Protein 2IYV (pdb70)

Solvent-accessible surface area: 10065 Å² total; per-residue (Å²): 64,9,81,0,0,0,1,0,2,50,23,1,14,33,83,48,4,0,126,104,0,6,153,58,60,68,45,42,71,54,42,0,51,79,13,0,72,135,193,44,74,79,47,38,71,82,0,66,89,105,56,28,88,148,52,4,22,125,10,1,40,74,17,0,103,50,5,8,75,117,32,87,2,0,0,3,2,6,27,9,0,1,44,10,95,18,0,71,67,18,3,83,87,35,44,1,0,11,0,36,7,45,27,79,33,0,12,150,79,45,73,23,78,70,123,88,107,126,170,109,18,72,12,69,31,67,133,11,163,53,49,52,71,134,31,15,72,35,4,138,190,21,23,93,20,112,1,65,3,52,231,86,99,51,17,23,1,10,152,33,0,52,66,134,27,141,124,114,57,146,53,108,67,35,74,152,127,157,179

Secondary structure (DSSP, 8-state):
--SEEEE-STTSSHHHHHHHHHHHHT--EEEHHHHHHHHHSS-HHHHHHHH-HHHHHHHHHHHHHHHHHH--SEEE--TTGGGSHHHHHHHTTS-EEEEE--HHHHHHHTT-----SSTTS--HHHHHHHHHHHHHHHHHHH-SEEEE-SSS-HHHHHHHHHTTS----TTHHHHHH--

GO terms:
  GO:0000287 magnesium ion binding (F, IDA)
  GO:0005524 ATP binding (F, IDA)
  GO:0004765 shikimate kinase activity (F, IDA)
  GO:0019632 shikimate metabolic process (P, IDA)
  GO:0004765 shikimate kinase activity (F, EXP)
  GO:0005829 cytosol (C, TAS)

B-factor: mean 17.42, std 9.31, range [5.92, 63.45]

Foldseek 3Di:
DELEEEAEAALLQLPPLQVVLCVVVVFDEEELQVVLCVVPVDHLVRCCVPVNPVVSLVSSLVSLLCCLPPGHYYYYYDHCNLVDPSSLVSLPPPAYEYRDEDLQSSQVSVPHKDDDPDPPDDIPSVVSVVSCVVRVVSSVVSHPHYDYPHPDDSVRRSVVVCVVSDDDDPCVVVVVVDD

Radius of gyration: 18.09 Å; Cα contacts (8 Å, |Δi|>4): 269; chains: 1; bounding box: 40×30×64 Å

CATH classification: 3.40.50.300

Sequence (179 aa):
APKAVLVGLPGSGKSTIGRRLAKALGVGLLDTDVAIEQRTGRSIADIFATDGEQEFRRIEEDVVRAALADHDGVLSLGGGAVTSPGVRAALAGHTVVYLEISAAEGVRRTGGNTVRPLLAGPDRAEKYRALMAKRAPLYRRVATMRVDTNRRNPGAVVRHILSRLQVPSPSEAATLEHH

Structure (mmCIF, N/CA/C/O backbone):
data_2IYV
#
_entry.id   2IYV
#
_cell.length_a   38.618
_cell.length_b   44.193
_cell.length_c   51.289
_cell.angle_alpha   90.00
_cell.angle_beta   109.13
_cell.angle_gamma   90.00
#
_symmetry.space_group_name_H-M   'P 1 21 1'
#
loop_
_entity.id
_entity.type
_entity.pdbx_description
1 polymer 'SHIKIMATE KINASE'
2 non-polymer "ADENOSINE-5'-DIPHOSPHATE"
3 non-polymer 'CHLORIDE ION'
4 water water
#
loop_
_atom_site.group_PDB
_atom_site.id
_atom_site.type_symbol
_atom_site.label_atom_id
_atom_site.label_alt_id
_atom_site.label_comp_id
_atom_site.label_asym_id
_atom_site.label_entity_id
_atom_site.label_seq_id
_atom_site.pdbx_PDB_ins_code
_atom_site.Cartn_x
_atom_site.Cartn_y
_atom_site.Cartn_z
_atom_site.occupancy
_atom_site.B_iso_or_equiv
_atom_site.auth_seq_id
_atom_site.auth_comp_id
_atom_site.auth_asym_id
_atom_site.auth_atom_id
_atom_site.pdbx_PDB_model_num
ATOM 1 N N . ALA A 1 2 ? 11.824 20.338 2.697 1.00 21.28 2 ALA A N 1
ATOM 2 C CA . ALA A 1 2 ? 12.814 21.072 1.861 1.00 15.09 2 ALA A CA 1
ATOM 3 C C . ALA A 1 2 ? 14.223 20.720 2.311 1.00 12.20 2 ALA A C 1
ATOM 4 O O . ALA A 1 2 ? 14.433 20.394 3.478 1.00 15.67 2 ALA A O 1
ATOM 6 N N . PRO A 1 3 ? 15.172 20.741 1.375 1.00 10.31 3 PRO A N 1
ATOM 7 C CA . PRO A 1 3 ? 16.514 20.343 1.796 1.00 8.84 3 PRO A CA 1
ATOM 8 C C . PRO A 1 3 ? 17.144 21.189 2.925 1.00 9.87 3 PRO A C 1
ATOM 9 O O . PRO A 1 3 ? 16.926 22.391 2.995 1.00 11.78 3 PRO A O 1
ATOM 13 N N . LYS A 1 4 ? 17.903 20.558 3.814 1.00 9.56 4 LYS A N 1
ATOM 14 C CA . LYS A 1 4 ? 18.709 21.286 4.780 1.00 9.48 4 LYS A CA 1
ATOM 15 C C . LYS A 1 4 ? 19.771 22.153 4.092 1.00 8.47 4 LYS A C 1
ATOM 16 O O . LYS A 1 4 ? 20.087 23.233 4.551 1.00 9.34 4 LYS A O 1
ATOM 22 N N . ALA A 1 5 ? 20.266 21.690 2.959 1.00 9.37 5 ALA A N 1
ATOM 23 C CA . ALA A 1 5 ? 21.202 22.470 2.158 1.00 7.72 5 ALA A CA 1
ATOM 24 C C . ALA A 1 5 ? 21.156 21.973 0.729 1.00 7.39 5 ALA A C 1
ATOM 25 O O . ALA A 1 5 ? 21.099 20.776 0.498 1.00 8.48 5 ALA A O 1
ATOM 27 N N . VAL A 1 6 ? 21.240 22.900 -0.196 1.00 7.28 6 VAL A N 1
ATOM 28 C CA . VAL A 1 6 ? 21.445 22.628 -1.612 1.00 7.46 6 VAL A CA 1
ATOM 29 C C . VAL A 1 6 ? 22.881 23.084 -1.923 1.00 5.92 6 VAL A C 1
ATOM 30 O O . VAL A 1 6 ? 23.178 24.247 -1.733 1.00 10.43 6 VAL A O 1
ATOM 34 N N . LEU A 1 7 ? 23.694 22.175 -2.449 1.00 6.66 7 LEU A N 1
ATOM 35 C CA . LEU A 1 7 ? 25.086 22.496 -2.807 1.00 7.46 7 LEU A CA 1
ATOM 36 C C . LEU A 1 7 ? 25.218 22.796 -4.283 1.00 8.77 7 LEU A C 1
ATOM 37 O O . LEU A 1 7 ? 24.737 22.040 -5.123 1.00 7.95 7 LEU A O 1
ATOM 42 N N . VAL A 1 8 ? 25.868 23.923 -4.574 1.00 7.81 8 VAL A N 1
ATOM 43 C CA . VAL A 1 8 ? 26.128 24.345 -5.949 1.00 8.17 8 VAL A CA 1
ATOM 44 C C . VAL A 1 8 ? 27.621 24.700 -6.064 1.00 7.00 8 VAL A C 1
ATOM 45 O O . VAL A 1 8 ? 28.255 25.075 -5.073 1.00 7.48 8 VAL A O 1
ATOM 49 N N . GLY A 1 9 ? 28.137 24.580 -7.275 1.00 7.56 9 GLY A N 1
ATOM 50 C CA . GLY A 1 9 ? 29.532 24.930 -7.546 1.00 8.19 9 GLY A CA 1
ATOM 51 C C . GLY A 1 9 ? 30.052 24.235 -8.770 1.00 8.31 9 GLY A C 1
ATOM 52 O O . GLY A 1 9 ? 29.422 23.330 -9.328 1.00 9.27 9 GLY A O 1
ATOM 53 N N . LEU A 1 10 ? 31.269 24.652 -9.136 1.00 8.51 10 LEU A N 1
ATOM 54 C CA . LEU A 1 10 ? 31.955 24.157 -10.319 1.00 9.06 10 LEU A CA 1
ATOM 55 C C . LEU A 1 10 ? 32.435 22.717 -10.121 1.00 9.69 10 LEU A C 1
ATOM 56 O O . LEU A 1 10 ? 32.424 22.202 -8.997 1.00 10.11 10 LEU A O 1
ATOM 61 N N . PRO A 1 11 ? 32.854 22.055 -11.213 1.00 9.89 11 PRO A N 1
ATOM 62 C CA . PRO A 1 11 ? 33.395 20.725 -11.072 1.00 11.19 11 PRO A CA 1
ATOM 63 C C . PRO A 1 11 ? 34.618 20.734 -10.162 1.00 11.36 11 PRO A C 1
ATOM 64 O O . PRO A 1 11 ? 35.474 21.600 -10.260 1.00 12.83 11 PRO A O 1
ATOM 68 N N . GLY A 1 12 ? 34.658 19.796 -9.234 1.00 10.07 12 GLY A N 1
ATOM 69 C CA . GLY A 1 12 ? 35.770 19.753 -8.291 1.00 10.01 12 GLY A CA 1
ATOM 70 C C . GLY A 1 12 ? 35.594 20.589 -7.040 1.00 10.37 12 GLY A C 1
ATOM 71 O O . GLY A 1 12 ? 36.376 20.505 -6.114 1.00 10.77 12 GLY A O 1
ATOM 72 N N . SER A 1 13 ? 34.536 21.382 -6.969 1.00 9.79 13 SER A N 1
ATOM 73 C CA . SER A 1 13 ? 34.317 22.236 -5.815 1.00 9.13 13 SER A CA 1
ATOM 74 C C . SER A 1 13 ? 33.990 21.473 -4.547 1.00 7.91 13 SER A C 1
ATOM 75 O O . SER A 1 13 ? 34.196 21.977 -3.444 1.00 10.57 13 SER A O 1
ATOM 78 N N . GLY A 1 14 ? 33.530 20.243 -4.712 1.00 9.43 14 GLY A N 1
ATOM 79 C CA . GLY A 1 14 ? 33.261 19.355 -3.601 1.00 10.70 14 GLY A CA 1
ATOM 80 C C . GLY A 1 14 ? 31.816 18.943 -3.431 1.00 8.34 14 GLY A C 1
ATOM 81 O O . GLY A 1 14 ? 31.425 18.531 -2.350 1.00 10.66 14 GLY A O 1
ATOM 82 N N . LYS A 1 15 ? 30.987 19.087 -4.462 1.00 8.20 15 LYS A N 1
ATOM 83 C CA . LYS A 1 15 ? 29.568 18.712 -4.329 1.00 9.67 15 LYS A CA 1
ATOM 84 C C . LYS A 1 15 ? 29.369 17.265 -3.847 1.00 10.21 15 LYS A C 1
ATOM 85 O O . LYS A 1 15 ? 28.553 16.988 -2.951 1.00 11.75 15 LYS A O 1
ATOM 91 N N . SER A 1 16 ? 30.117 16.344 -4.426 1.00 10.46 16 SER A N 1
ATOM 92 C CA . SER A 1 16 ? 30.022 14.950 -4.028 1.00 11.85 16 SER A CA 1
ATOM 93 C C . SER A 1 16 ? 30.617 14.734 -2.623 1.00 10.72 16 SER A C 1
ATOM 94 O O . SER A 1 16 ? 30.022 14.095 -1.762 1.00 12.19 16 SER A O 1
ATOM 99 N N . THR A 1 17 ? 31.831 15.229 -2.423 1.00 10.50 17 THR A N 1
ATOM 100 C CA . THR A 1 17 ? 32.569 15.015 -1.184 1.00 10.14 17 THR A CA 1
ATOM 101 C C . THR A 1 17 ? 31.916 15.706 0.007 1.00 8.91 17 THR A C 1
ATOM 102 O O . THR A 1 17 ? 31.690 15.116 1.081 1.00 11.36 17 THR A O 1
ATOM 106 N N . ILE A 1 18 ? 31.609 16.973 -0.178 1.00 9.17 18 ILE A N 1
ATOM 107 C CA . ILE A 1 18 ? 30.899 17.719 0.857 1.00 9.55 18 ILE A CA 1
ATOM 108 C C . ILE A 1 18 ? 29.453 17.227 1.023 1.00 8.86 18 ILE A C 1
ATOM 109 O O . ILE A 1 18 ? 28.973 17.148 2.133 1.00 10.32 18 ILE A O 1
ATOM 114 N N . GLY A 1 19 ? 28.778 16.906 -0.061 1.00 9.63 19 GLY A N 1
ATOM 115 C CA . GLY A 1 19 ? 27.437 16.298 0.055 1.00 9.75 19 GLY A CA 1
ATOM 116 C C . GLY A 1 19 ? 27.440 15.100 0.979 1.00 9.65 19 GLY A C 1
ATOM 117 O O . GLY A 1 19 ? 26.645 14.996 1.896 1.00 10.24 19 GLY A O 1
ATOM 118 N N . ARG A 1 20 ? 28.356 14.182 0.741 1.00 9.80 20 ARG A N 1
ATOM 119 C CA . ARG A 1 20 ? 28.414 12.981 1.551 1.00 11.12 20 ARG A CA 1
ATOM 120 C C . ARG A 1 20 ? 28.758 13.314 2.999 1.00 9.67 20 ARG A C 1
ATOM 121 O O . ARG A 1 20 ? 28.148 12.800 3.930 1.00 10.76 20 ARG A O 1
ATOM 136 N N . ARG A 1 21 ? 29.790 14.122 3.212 1.00 9.75 21 ARG A N 1
ATOM 137 C CA . ARG A 1 21 ? 30.243 14.383 4.574 1.00 10.86 21 ARG A CA 1
ATOM 138 C C . ARG A 1 21 ? 29.238 15.218 5.366 1.00 10.47 21 ARG A C 1
ATOM 139 O O . ARG A 1 21 ? 29.068 15.000 6.564 1.00 9.91 21 ARG A O 1
ATOM 154 N N . LEU A 1 22 ? 28.561 16.160 4.694 1.00 9.66 22 LEU A N 1
ATOM 155 C CA . LEU A 1 22 ? 27.571 17.000 5.348 1.00 9.38 22 LEU A CA 1
ATOM 156 C C . LEU A 1 22 ? 26.365 16.138 5.684 1.00 7.91 22 LEU A C 1
ATOM 157 O O . LEU A 1 22 ? 25.800 16.268 6.756 1.00 9.44 22 LEU A O 1
ATOM 162 N N . ALA A 1 23 ? 25.924 15.317 4.734 1.00 9.06 23 ALA A N 1
ATOM 163 C CA . ALA A 1 23 ? 24.762 14.441 4.982 1.00 9.70 23 ALA A CA 1
ATOM 164 C C . ALA A 1 23 ? 25.054 13.482 6.115 1.00 11.26 23 ALA A C 1
ATOM 165 O O . ALA A 1 23 ? 24.198 13.229 6.953 1.00 8.86 23 ALA A O 1
ATOM 167 N N . LYS A 1 24 ? 26.288 12.970 6.193 1.00 9.15 24 LYS A N 1
ATOM 168 C CA . LYS A 1 24 ? 26.659 12.117 7.312 1.00 10.02 24 LYS A CA 1
ATOM 169 C C . LYS A 1 24 ? 26.623 12.855 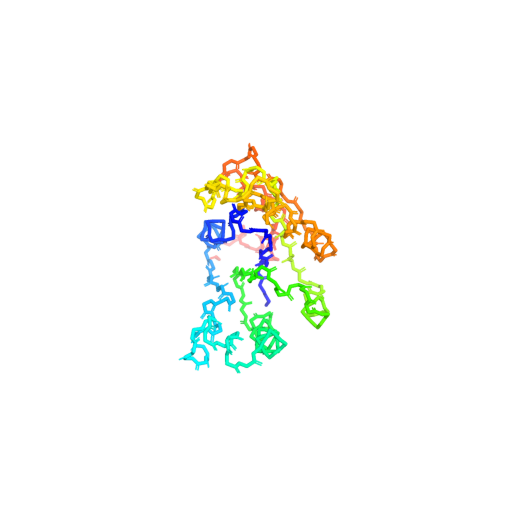8.634 1.00 9.27 24 LYS A C 1
ATOM 170 O O . LYS A 1 24 ? 26.123 12.333 9.626 1.00 11.98 24 LYS A O 1
ATOM 186 N N . ALA A 1 25 ? 27.154 14.076 8.649 1.00 10.02 25 ALA A N 1
ATOM 187 C CA . ALA A 1 25 ? 27.206 14.858 9.877 1.00 12.36 25 ALA A CA 1
ATOM 188 C C . ALA A 1 25 ? 25.803 15.236 10.380 1.00 10.87 25 ALA A C 1
ATOM 189 O O . ALA A 1 25 ? 25.574 15.279 11.583 1.00 14.56 25 ALA A O 1
ATOM 191 N N . LEU A 1 26 ? 24.881 15.510 9.448 1.00 9.77 26 LEU A N 1
ATOM 192 C CA . LEU A 1 26 ? 23.510 15.869 9.791 1.00 9.43 26 LEU A CA 1
ATOM 193 C C . LEU A 1 26 ? 22.622 14.661 10.002 1.00 10.29 26 LEU A C 1
ATOM 194 O O . LEU A 1 26 ? 21.541 14.805 10.539 1.00 13.61 26 LEU A O 1
ATOM 199 N N . GLY A 1 27 ? 23.062 13.489 9.583 1.00 10.09 27 GLY A N 1
ATOM 200 C CA . GLY A 1 27 ? 22.213 12.290 9.578 1.00 10.23 27 GLY A CA 1
ATOM 201 C C . GLY A 1 27 ? 20.993 12.415 8.700 1.00 9.74 27 GLY A C 1
ATOM 202 O O . GLY A 1 27 ? 19.879 12.087 9.125 1.00 10.71 27 GLY A O 1
ATOM 203 N N . VAL A 1 28 ? 21.216 12.853 7.468 1.00 7.80 28 VAL A N 1
ATOM 204 C CA . VAL A 1 28 ? 20.141 13.035 6.490 1.00 7.02 28 VAL A CA 1
ATOM 205 C C . VAL A 1 28 ? 20.470 12.353 5.176 1.00 6.39 28 VAL A C 1
ATOM 206 O O . VAL A 1 28 ? 21.626 11.989 4.910 1.00 9.03 28 VAL A O 1
ATOM 210 N N . GLY A 1 29 ? 19.460 12.236 4.317 1.00 6.79 29 GLY A N 1
ATOM 211 C CA . GLY A 1 29 ? 19.675 11.676 3.017 1.00 7.60 29 GLY A CA 1
ATOM 212 C C . GLY A 1 29 ? 20.392 12.608 2.045 1.00 7.04 29 GLY A C 1
ATOM 213 O O . GLY A 1 29 ? 20.347 13.826 2.180 1.00 8.85 29 GLY A O 1
ATOM 214 N N . LEU A 1 30 ? 21.055 12.008 1.064 1.00 7.15 30 LEU A N 1
ATOM 215 C CA . LEU A 1 30 ? 21.775 12.727 0.032 1.00 8.12 30 LEU A CA 1
ATOM 216 C C . LEU A 1 30 ? 21.217 12.372 -1.321 1.00 8.17 30 LEU A C 1
ATOM 217 O O . LEU A 1 30 ? 21.171 11.205 -1.671 1.00 10.68 30 LEU A O 1
ATOM 222 N N . LEU A 1 31 ? 20.850 13.400 -2.074 1.00 8.83 31 LEU A N 1
ATOM 223 C CA . LEU A 1 31 ? 20.364 13.257 -3.437 1.00 9.67 31 LEU A CA 1
ATOM 224 C C . LEU A 1 31 ? 21.213 14.168 -4.336 1.00 9.20 31 LEU A C 1
ATOM 225 O O . LEU A 1 31 ? 21.397 15.342 -4.037 1.00 10.67 31 LEU A O 1
ATOM 234 N N . ASP A 1 32 ? 21.680 13.615 -5.439 1.00 10.10 32 ASP A N 1
ATOM 235 C CA . ASP A 1 32 ? 22.347 14.372 -6.486 1.00 11.68 32 ASP A CA 1
ATOM 236 C C . ASP A 1 32 ? 21.497 14.414 -7.716 1.00 11.38 32 ASP A C 1
ATOM 237 O O . ASP A 1 32 ? 21.033 13.387 -8.159 1.00 11.40 32 ASP A O 1
ATOM 246 N N . THR A 1 33 ? 21.317 15.599 -8.281 1.00 10.20 33 THR A N 1
ATOM 247 C CA . THR A 1 33 ? 20.314 15.747 -9.327 1.00 9.08 33 THR A CA 1
ATOM 248 C C . THR A 1 33 ? 20.708 15.039 -10.627 1.00 9.20 33 THR A C 1
ATOM 249 O O . THR A 1 33 ? 19.825 14.614 -11.360 1.00 11.46 33 THR A O 1
ATOM 253 N N . ASP A 1 34 ? 22.004 14.919 -10.933 1.00 10.99 34 ASP A N 1
ATOM 254 C CA . ASP A 1 34 ? 22.400 14.192 -12.162 1.00 13.33 34 ASP A CA 1
ATOM 255 C C . ASP A 1 34 ? 22.067 12.710 -12.013 1.00 11.96 34 ASP A C 1
ATOM 256 O O . ASP A 1 34 ? 21.551 12.051 -12.926 1.00 14.07 34 ASP A O 1
ATOM 261 N N . VAL A 1 35 ? 22.339 12.176 -10.831 1.00 11.13 35 VAL A N 1
ATOM 262 C CA . VAL A 1 35 ? 21.997 10.800 -10.542 1.00 12.21 35 VAL A CA 1
ATOM 263 C C . VAL A 1 35 ? 20.460 10.652 -10.626 1.00 10.97 35 VAL A C 1
ATOM 264 O O . VAL A 1 35 ? 19.929 9.712 -11.274 1.00 11.77 35 VAL A O 1
ATOM 268 N N . ALA A 1 36 ? 19.723 11.575 -10.006 1.00 10.81 36 ALA A N 1
ATOM 269 C CA . ALA A 1 36 ? 18.252 11.520 -10.049 1.00 11.24 36 ALA A CA 1
ATOM 270 C C . ALA A 1 36 ? 17.683 11.595 -11.447 1.00 11.06 36 ALA A C 1
ATOM 271 O O . ALA A 1 36 ? 16.705 10.921 -11.719 1.00 11.51 36 ALA A O 1
ATOM 273 N N . ILE A 1 37 ? 18.324 12.334 -12.355 1.00 9.86 37 ILE A N 1
ATOM 274 C CA . ILE A 1 37 ? 17.846 12.364 -13.733 1.00 9.91 37 ILE A CA 1
ATOM 275 C C . ILE A 1 37 ? 17.964 10.987 -14.381 1.00 8.44 37 ILE A C 1
ATOM 276 O O . ILE A 1 37 ? 17.025 10.504 -15.047 1.00 11.23 37 ILE A O 1
ATOM 281 N N . GLU A 1 38 ? 19.107 10.342 -14.208 1.00 11.11 38 GLU A N 1
ATOM 282 C CA . GLU A 1 38 ? 19.307 9.022 -14.787 1.00 11.63 38 GLU A CA 1
ATOM 283 C C . GLU A 1 38 ? 18.347 8.004 -14.152 1.00 10.41 38 GLU A C 1
ATOM 284 O O . GLU A 1 38 ? 17.781 7.132 -14.837 1.00 11.77 38 GLU A O 1
ATOM 290 N N . GLN A 1 39 ? 18.145 8.119 -12.854 1.00 11.36 39 GLN A N 1
ATOM 291 C CA . GLN A 1 39 ? 17.243 7.232 -12.123 1.00 11.06 39 GLN A CA 1
ATOM 292 C C . GLN A 1 39 ? 15.778 7.398 -12.534 1.00 11.10 39 GLN A C 1
ATOM 293 O O . GLN A 1 39 ? 15.007 6.447 -12.445 1.00 11.98 39 GLN A O 1
ATOM 299 N N . ARG A 1 40 ? 15.404 8.606 -12.924 1.00 10.45 40 ARG A N 1
ATOM 300 C CA . ARG A 1 40 ? 14.007 8.918 -13.258 1.00 10.45 40 ARG A CA 1
ATOM 301 C C . ARG A 1 40 ? 13.666 8.680 -14.720 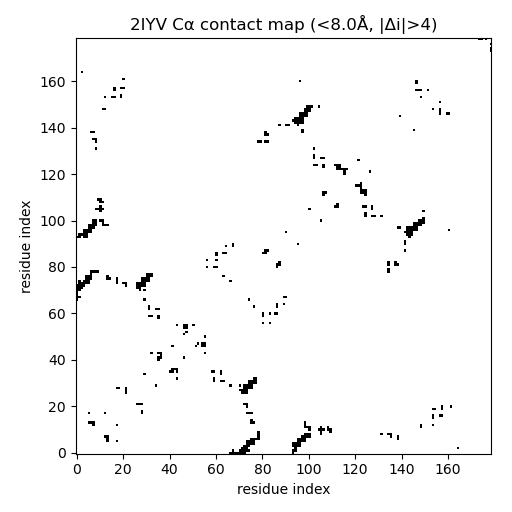1.00 11.66 40 ARG A C 1
ATOM 302 O O . ARG A 1 40 ? 12.479 8.533 -15.074 1.00 14.96 40 ARG A O 1
ATOM 310 N N . THR A 1 41 ? 14.683 8.676 -15.573 1.00 12.44 41 THR A N 1
ATOM 311 C CA . THR A 1 41 ? 14.491 8.552 -17.024 1.00 12.40 41 THR A CA 1
ATOM 312 C C . THR A 1 41 ? 14.978 7.256 -17.626 1.00 12.72 41 THR A C 1
ATOM 313 O O . THR A 1 41 ? 14.551 6.889 -18.724 1.00 14.35 41 THR A O 1
ATOM 317 N N . GLY A 1 42 ? 15.933 6.611 -16.960 1.00 13.17 42 GLY A N 1
ATOM 318 C CA . GLY A 1 42 ? 16.590 5.444 -17.490 1.00 12.78 42 GLY A CA 1
ATOM 319 C C . GLY A 1 42 ? 17.437 5.756 -18.696 1.00 13.91 42 GLY A C 1
ATOM 320 O O . GLY A 1 42 ? 17.758 4.852 -19.462 1.00 16.54 42 GLY A O 1
ATOM 321 N N . ARG A 1 43 ? 17.804 7.034 -18.841 1.00 12.34 43 ARG A N 1
ATOM 322 C CA . ARG A 1 43 ? 18.669 7.499 -19.910 1.00 13.01 43 ARG A CA 1
ATOM 323 C C . ARG A 1 43 ? 19.900 8.166 -19.278 1.00 14.81 43 ARG A C 1
ATOM 324 O O . ARG A 1 43 ? 19.804 8.869 -18.264 1.00 15.45 43 ARG A O 1
ATOM 332 N N . SER A 1 44 ? 21.067 7.931 -19.858 1.00 14.38 44 SER A N 1
ATOM 333 C CA . SER A 1 44 ? 22.269 8.613 -19.374 1.00 13.14 44 SER A CA 1
ATOM 334 C C . SER A 1 44 ? 22.214 10.095 -19.699 1.00 14.95 44 SER A C 1
ATOM 335 O O . SER A 1 44 ? 21.586 10.507 -20.655 1.00 15.88 44 SER A O 1
ATOM 338 N N . ILE A 1 45 ? 22.923 10.889 -18.918 1.00 14.78 45 ILE A N 1
ATOM 339 C CA . ILE A 1 45 ? 23.003 12.321 -19.161 1.00 14.29 45 ILE A CA 1
ATOM 340 C C . ILE A 1 45 ? 23.490 12.560 -20.587 1.00 15.66 45 ILE A C 1
ATOM 341 O O . ILE A 1 45 ? 22.930 13.395 -21.313 1.00 15.09 45 ILE A O 1
ATOM 346 N N . ALA A 1 46 ? 24.535 11.836 -20.993 1.00 16.51 46 ALA A N 1
ATOM 347 C CA . ALA A 1 46 ? 25.093 12.000 -22.336 1.00 17.77 46 ALA A CA 1
ATOM 348 C C . ALA A 1 46 ? 24.060 11.722 -23.414 1.00 16.83 46 ALA A C 1
ATOM 349 O O . ALA A 1 46 ? 24.002 12.424 -24.421 1.00 19.13 46 ALA A O 1
ATOM 351 N N . ASP A 1 47 ? 23.256 10.677 -23.203 1.00 18.03 47 ASP A N 1
ATOM 352 C CA . ASP A 1 47 ? 22.238 10.298 -24.180 1.00 18.13 47 ASP A CA 1
ATOM 353 C C . ASP A 1 47 ? 21.140 11.331 -24.315 1.00 15.16 47 ASP A C 1
ATOM 354 O O . ASP A 1 47 ? 20.648 11.584 -25.413 1.00 16.88 47 ASP A O 1
ATOM 359 N N . ILE A 1 48 ? 20.731 11.931 -23.202 1.00 13.28 48 ILE A N 1
ATOM 360 C CA . ILE A 1 48 ? 19.742 12.958 -23.271 1.00 13.94 48 ILE A CA 1
ATOM 361 C C . ILE A 1 48 ? 20.249 14.160 -24.059 1.00 14.56 48 ILE A C 1
ATOM 362 O O . ILE A 1 48 ? 19.559 14.655 -24.939 1.00 15.48 48 ILE A O 1
ATOM 367 N N . PHE A 1 49 ? 21.459 14.624 -23.749 1.00 16.60 49 PHE A N 1
ATOM 368 C CA . PHE A 1 49 ? 22.032 15.757 -24.486 1.00 17.15 49 PHE A CA 1
ATOM 369 C C . PHE A 1 49 ? 22.148 15.472 -25.958 1.00 18.06 49 PHE A C 1
ATOM 370 O O . PHE A 1 49 ? 21.850 16.321 -26.804 1.00 19.72 49 PHE A O 1
ATOM 378 N N . ALA A 1 50 ? 22.659 14.292 -26.276 1.00 17.91 50 ALA A N 1
ATOM 379 C CA . ALA A 1 50 ? 22.904 13.940 -27.673 1.00 21.25 50 ALA A CA 1
ATOM 380 C C . ALA A 1 50 ? 21.607 13.804 -28.481 1.00 21.45 50 ALA A C 1
ATOM 381 O O . ALA A 1 50 ? 21.521 14.208 -29.640 1.00 19.75 50 ALA A O 1
ATOM 383 N N . THR A 1 51 ? 20.583 13.256 -27.849 1.00 19.24 51 THR A N 1
ATOM 384 C CA . THR A 1 51 ? 19.387 12.872 -28.557 1.00 20.58 51 THR A CA 1
ATOM 385 C C . THR A 1 51 ? 18.379 14.029 -28.599 1.00 21.28 51 THR A C 1
ATOM 386 O O . THR A 1 51 ? 17.799 14.325 -29.646 1.00 23.44 51 THR A O 1
ATOM 393 N N . ASP A 1 52 ? 18.208 14.688 -27.446 1.00 22.26 52 ASP A N 1
ATOM 394 C CA . ASP A 1 52 ? 17.174 15.700 -27.219 1.00 22.32 52 ASP A CA 1
ATOM 395 C C . ASP A 1 52 ? 17.706 17.125 -27.305 1.00 20.07 52 ASP A C 1
ATOM 396 O O . ASP A 1 52 ? 16.951 18.054 -27.522 1.00 22.16 52 ASP A O 1
ATOM 401 N N . GLY A 1 53 ? 19.004 17.309 -27.095 1.00 16.90 53 GLY A N 1
ATOM 402 C CA . GLY A 1 53 ? 19.612 18.636 -27.047 1.00 17.53 53 GLY A CA 1
ATOM 403 C C . GLY A 1 53 ? 19.671 19.221 -25.644 1.00 15.54 53 GLY A C 1
ATOM 404 O O . GLY A 1 53 ? 18.961 18.765 -24.731 1.00 13.51 53 GLY A O 1
ATOM 405 N N . GLU A 1 54 ? 20.488 20.259 -25.487 1.00 17.19 54 GLU A N 1
ATOM 406 C CA . GLU A 1 54 ? 20.705 20.862 -24.167 1.00 17.56 54 GLU A CA 1
ATOM 407 C C . GLU A 1 54 ? 19.409 21.448 -23.600 1.00 14.60 54 GLU A C 1
ATOM 408 O O . GLU A 1 54 ? 19.134 21.299 -22.415 1.00 13.64 54 GLU A O 1
ATOM 414 N N . GLN A 1 55 ? 18.563 22.052 -24.429 1.00 16.03 55 GLN A N 1
ATOM 415 C CA . GLN A 1 55 ? 17.347 22.655 -23.877 1.00 19.63 55 GLN A CA 1
ATOM 416 C C . GLN A 1 55 ? 16.405 21.633 -23.245 1.00 14.63 55 GLN A C 1
ATOM 417 O O . GLN A 1 55 ? 15.838 21.887 -22.171 1.00 15.46 55 GLN A O 1
ATOM 423 N N . GLU A 1 56 ? 16.236 20.476 -23.886 1.00 15.43 56 GLU A N 1
ATOM 424 C CA . GLU A 1 56 ? 15.406 19.429 -23.296 1.00 15.47 56 GLU A CA 1
ATOM 425 C C . GLU A 1 56 ? 16.072 18.785 -22.093 1.00 12.28 56 GLU A C 1
ATOM 426 O O . GLU A 1 56 ? 15.389 18.419 -21.127 1.00 14.01 56 GLU A O 1
ATOM 432 N N . PHE A 1 57 ? 17.399 18.662 -22.116 1.00 13.30 57 PHE A N 1
ATOM 433 C CA . PHE A 1 57 ? 18.085 18.257 -20.912 1.00 11.64 57 PHE A CA 1
ATOM 434 C C . PHE A 1 57 ? 17.741 19.205 -19.764 1.00 10.70 57 PHE A C 1
ATOM 435 O O . PHE A 1 57 ? 17.404 18.765 -18.673 1.00 11.50 57 PHE A O 1
ATOM 443 N N . ARG A 1 58 ? 17.803 20.499 -20.033 1.00 11.50 58 ARG A N 1
ATOM 444 C CA . ARG A 1 58 ? 17.542 21.496 -19.018 1.00 10.98 58 ARG A CA 1
ATOM 445 C C . ARG A 1 58 ? 16.099 21.433 -18.540 1.00 11.23 58 ARG A C 1
ATOM 446 O O . ARG A 1 58 ? 15.838 21.651 -17.356 1.00 11.46 58 ARG A O 1
ATOM 454 N N . ARG A 1 59 ? 15.166 21.130 -19.445 1.00 11.01 59 ARG A N 1
ATOM 455 C CA . ARG A 1 59 ? 13.755 20.910 -19.078 1.00 11.45 59 ARG A CA 1
ATOM 456 C C . ARG A 1 59 ? 13.594 19.755 -18.072 1.00 10.94 59 ARG A C 1
ATOM 457 O O . ARG A 1 59 ? 12.974 19.889 -17.004 1.00 11.80 59 ARG A O 1
ATOM 465 N N . ILE A 1 60 ? 14.158 18.602 -18.398 1.00 10.44 60 ILE A N 1
ATOM 466 C CA . ILE A 1 60 ? 14.086 17.437 -17.540 1.00 10.82 60 ILE A CA 1
ATOM 467 C C . ILE A 1 60 ? 14.779 17.733 -16.197 1.00 9.30 60 ILE A C 1
ATOM 468 O O . ILE A 1 60 ? 14.244 17.414 -15.121 1.00 10.88 60 ILE A O 1
ATOM 473 N N . GLU A 1 61 ? 15.953 18.356 -16.263 1.00 10.41 61 GLU A N 1
ATOM 474 C CA . GLU A 1 61 ? 16.666 18.722 -15.061 1.00 9.83 61 GLU A CA 1
ATOM 475 C C . GLU A 1 61 ? 15.861 19.627 -14.166 1.00 9.51 61 GLU A C 1
ATOM 476 O O . GLU A 1 61 ? 15.809 19.419 -12.945 1.00 10.05 61 GLU A O 1
ATOM 482 N N . GLU A 1 62 ? 15.218 20.646 -14.755 1.00 10.21 62 GLU A N 1
ATOM 483 C CA . GLU A 1 62 ? 14.410 21.561 -13.947 1.00 10.51 62 GLU A CA 1
ATOM 484 C C . GLU A 1 62 ? 13.252 20.796 -13.228 1.00 9.23 62 GLU A C 1
ATOM 485 O O . GLU A 1 62 ? 12.965 21.035 -12.060 1.00 10.63 62 GLU A O 1
ATOM 491 N N . ASP A 1 63 ? 12.604 19.877 -13.922 1.00 10.52 63 ASP A N 1
ATOM 492 C CA . ASP A 1 63 ? 11.525 19.095 -13.320 1.00 11.73 63 ASP A CA 1
ATOM 493 C C . ASP A 1 63 ? 12.039 18.236 -12.175 1.00 9.06 63 ASP A C 1
ATOM 494 O O . ASP A 1 63 ? 11.417 18.162 -11.100 1.00 9.49 63 ASP A O 1
ATOM 499 N N . VAL A 1 64 ? 13.231 17.659 -12.355 1.00 9.11 64 VAL A N 1
ATOM 500 C CA . VAL A 1 64 ? 13.816 16.846 -11.295 1.00 9.70 64 VAL A CA 1
ATOM 501 C C . VAL A 1 64 ? 14.239 17.693 -10.070 1.00 8.64 64 VAL A C 1
ATOM 502 O O . VAL A 1 64 ? 14.000 17.321 -8.918 1.00 9.80 64 VAL A O 1
ATOM 506 N N . VAL A 1 65 ? 14.806 18.859 -10.350 1.00 8.44 65 VAL A N 1
ATOM 507 C CA . VAL A 1 65 ? 15.237 19.762 -9.293 1.00 9.11 65 VAL A CA 1
ATOM 508 C C . VAL A 1 65 ? 14.004 20.248 -8.526 1.00 8.55 65 VAL A C 1
ATOM 509 O O . VAL A 1 65 ? 13.994 20.264 -7.312 1.00 9.61 65 VAL A O 1
ATOM 513 N N . ARG A 1 66 ? 12.930 20.610 -9.235 1.00 9.01 66 ARG A N 1
ATOM 514 C CA . ARG A 1 66 ? 11.765 21.112 -8.535 1.00 10.28 66 ARG A CA 1
ATOM 515 C C . ARG A 1 66 ? 11.138 20.044 -7.655 1.00 8.69 66 ARG A C 1
ATOM 516 O O . ARG A 1 66 ? 10.735 20.334 -6.525 1.00 9.75 66 ARG A O 1
ATOM 524 N N . ALA A 1 67 ? 11.120 18.794 -8.136 1.00 9.50 67 ALA A N 1
ATOM 525 C CA . ALA A 1 67 ? 10.628 17.694 -7.320 1.00 9.31 67 ALA A CA 1
ATOM 526 C C . ALA A 1 67 ? 11.456 17.504 -6.061 1.00 9.51 67 ALA A C 1
ATOM 527 O O . ALA A 1 67 ? 10.924 17.310 -4.975 1.00 10.82 67 ALA A O 1
ATOM 529 N N . ALA A 1 68 ? 12.775 17.520 -6.213 1.00 9.13 68 ALA A N 1
ATOM 530 C CA . ALA A 1 68 ? 13.666 17.303 -5.081 1.00 10.15 68 ALA A CA 1
ATOM 531 C C . ALA A 1 68 ? 13.573 18.440 -4.074 1.00 9.16 68 ALA A C 1
ATOM 532 O O . ALA A 1 68 ? 13.601 18.215 -2.869 1.00 10.06 68 ALA A O 1
ATOM 534 N N . LEU A 1 69 ? 13.458 19.667 -4.548 1.00 8.80 69 LEU A N 1
ATOM 535 C CA . LEU A 1 69 ? 13.325 20.789 -3.628 1.00 9.57 69 LEU A CA 1
ATOM 536 C C . LEU A 1 69 ? 12.078 20.683 -2.799 1.00 10.35 69 LEU A C 1
ATOM 537 O O . LEU A 1 69 ? 12.037 21.150 -1.666 1.00 11.37 69 LEU A O 1
ATOM 542 N N . ALA A 1 70 ? 11.031 20.117 -3.397 1.00 10.98 70 ALA A N 1
ATOM 543 C CA . ALA A 1 70 ? 9.772 19.932 -2.668 1.00 11.64 70 ALA A CA 1
ATOM 544 C C . ALA A 1 70 ? 9.765 18.743 -1.737 1.00 12.67 70 ALA A C 1
ATOM 545 O O . ALA A 1 70 ? 9.191 18.815 -0.642 1.00 16.67 70 ALA A O 1
ATOM 547 N N . ASP A 1 71 ? 10.359 17.641 -2.178 1.00 11.33 71 ASP A N 1
ATOM 548 C CA . ASP A 1 71 ? 10.157 16.353 -1.537 1.00 13.97 71 ASP A CA 1
ATOM 549 C C . ASP A 1 71 ? 11.340 15.924 -0.621 1.00 11.80 71 ASP A C 1
ATOM 550 O O . ASP A 1 71 ? 11.144 15.126 0.285 1.00 17.60 71 ASP A O 1
ATOM 555 N N . HIS A 1 72 ? 12.555 16.428 -0.819 1.00 9.55 72 HIS A N 1
ATOM 556 C CA . HIS A 1 72 ? 13.741 15.944 -0.087 1.00 9.12 72 HIS A CA 1
ATOM 557 C C . HIS A 1 72 ? 14.041 16.806 1.107 1.00 11.07 72 HIS A C 1
ATOM 558 O O . HIS A 1 72 ? 13.988 18.034 1.011 1.00 16.86 72 HIS A O 1
ATOM 565 N N . ASP A 1 73 ? 14.376 16.177 2.231 1.00 8.96 73 ASP A N 1
ATOM 566 C CA . ASP A 1 73 ? 14.592 16.904 3.483 1.00 8.93 73 ASP A CA 1
ATOM 567 C C . ASP A 1 73 ? 16.074 16.951 3.856 1.00 9.85 73 ASP A C 1
ATOM 568 O O . ASP A 1 73 ? 16.432 17.551 4.846 1.00 15.41 73 ASP A O 1
ATOM 573 N N . GLY A 1 74 ? 16.942 16.347 3.047 1.00 8.22 74 GLY A N 1
ATOM 574 C CA . GLY A 1 74 ? 18.339 16.222 3.413 1.00 7.66 74 GLY A CA 1
ATOM 575 C C . GLY A 1 74 ? 19.237 17.170 2.631 1.00 8.17 74 GLY A C 1
ATOM 576 O O . GLY A 1 74 ? 18.934 18.350 2.481 1.00 10.05 74 GLY A O 1
ATOM 577 N N . VAL A 1 75 ? 20.366 16.651 2.148 1.00 7.05 75 VAL A N 1
ATOM 578 C CA . VAL A 1 75 ? 21.286 17.440 1.333 1.00 7.76 75 VAL A CA 1
ATOM 579 C C . VAL A 1 75 ? 20.975 17.135 -0.129 1.00 7.30 75 VAL A C 1
ATOM 580 O O . VAL A 1 75 ? 20.795 15.971 -0.494 1.00 7.78 75 VAL A O 1
ATOM 584 N N . LEU A 1 76 ? 20.964 18.188 -0.939 1.00 7.03 76 LEU A N 1
ATOM 585 C CA . LEU A 1 76 ? 20.753 18.088 -2.374 1.00 7.88 76 LEU A CA 1
ATOM 586 C C . LEU A 1 76 ? 21.948 18.682 -3.076 1.00 8.67 76 LEU A C 1
ATOM 587 O O . LEU A 1 76 ? 22.285 19.811 -2.802 1.00 11.28 76 LEU A O 1
ATOM 592 N N . SER A 1 77 ? 22.588 17.946 -3.977 1.00 8.67 77 SER A N 1
ATOM 593 C CA . SER A 1 77 ? 23.617 18.561 -4.817 1.00 10.11 77 SER A CA 1
ATOM 594 C C . SER A 1 77 ? 23.117 18.735 -6.232 1.00 9.89 77 SER A C 1
ATOM 595 O O . SER A 1 77 ? 22.504 17.838 -6.793 1.00 12.27 77 SER A O 1
ATOM 598 N N . LEU A 1 78 ? 23.355 19.920 -6.789 1.00 9.11 78 LEU A N 1
ATOM 599 C CA . LEU A 1 78 ? 22.878 20.256 -8.127 1.00 12.36 78 LEU A CA 1
ATOM 600 C C . LEU A 1 78 ? 23.940 20.085 -9.181 1.00 10.21 78 LEU A C 1
ATOM 601 O O . LEU A 1 78 ? 25.063 20.505 -8.969 1.00 11.80 78 LEU A O 1
ATOM 610 N N . GLY A 1 79 ? 23.545 19.501 -10.296 1.00 12.10 79 GLY A N 1
ATOM 611 C CA . GLY A 1 79 ? 24.367 19.444 -11.475 1.00 13.02 79 GLY A CA 1
ATOM 612 C C . GLY A 1 79 ? 24.813 20.837 -11.830 1.00 12.27 79 GLY A C 1
ATOM 613 O O . GLY A 1 79 ? 24.060 21.802 -11.646 1.00 12.09 79 GLY A O 1
ATOM 614 N N . GLY A 1 80 ? 26.017 20.952 -12.379 1.00 13.15 80 GLY A N 1
ATOM 615 C CA . GLY A 1 80 ? 26.645 22.245 -12.573 1.00 14.43 80 GLY A CA 1
ATOM 616 C C . GLY A 1 80 ? 25.856 23.252 -13.354 1.00 13.15 80 GLY A C 1
ATOM 617 O O . GLY A 1 80 ? 25.957 24.466 -13.104 1.00 13.39 80 GLY A O 1
ATOM 618 N N . GLY A 1 81 ? 25.104 22.773 -14.337 1.00 12.60 81 GLY A N 1
ATOM 619 C CA . GLY A 1 81 ? 24.443 23.659 -15.274 1.00 13.46 81 GLY A CA 1
ATOM 620 C C . GLY A 1 81 ? 23.006 23.980 -14.933 1.00 10.39 81 GLY A C 1
ATOM 621 O O . GLY A 1 81 ? 22.341 24.765 -15.622 1.00 12.05 81 GLY A O 1
ATOM 622 N N . ALA A 1 82 ? 22.511 23.420 -13.842 1.00 10.62 82 ALA A N 1
ATOM 623 C CA . ALA A 1 82 ? 21.097 23.623 -13.486 1.00 10.05 82 ALA A CA 1
ATOM 624 C C . ALA A 1 82 ? 20.763 25.110 -13.328 1.00 9.89 82 ALA A C 1
ATOM 625 O O . ALA A 1 82 ? 19.699 25.578 -13.749 1.00 11.51 82 ALA A O 1
ATOM 627 N N . VAL A 1 8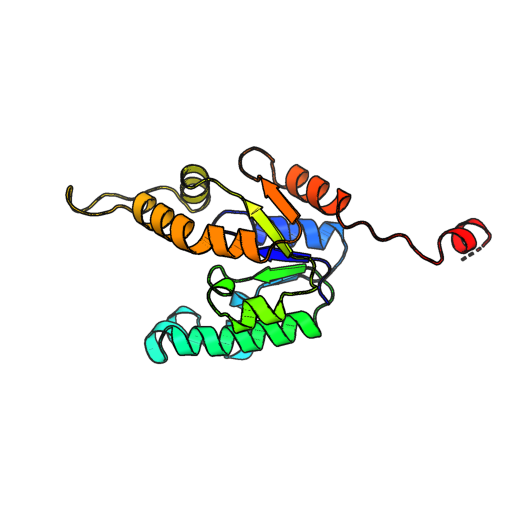3 ? 21.692 25.866 -12.762 1.00 10.02 83 VAL A N 1
ATOM 628 C CA . VAL A 1 83 ? 21.455 27.274 -12.508 1.00 11.07 83 VAL A CA 1
ATOM 629 C C . VAL A 1 83 ? 21.369 28.104 -13.776 1.00 11.80 83 VAL A C 1
ATOM 630 O O . VAL A 1 83 ? 21.016 29.263 -13.697 1.00 11.94 83 VAL A O 1
ATOM 634 N N . THR A 1 84 ? 21.697 27.529 -14.931 1.00 12.35 84 THR A N 1
ATOM 635 C CA . THR A 1 84 ? 21.532 28.262 -16.188 1.00 11.99 84 THR A CA 1
ATOM 636 C C . THR A 1 84 ? 20.067 28.402 -16.549 1.00 12.91 84 THR A C 1
ATOM 637 O O . THR A 1 84 ? 19.708 29.229 -17.390 1.00 14.80 84 THR A O 1
ATOM 641 N N . SER A 1 85 ? 19.224 27.590 -15.930 1.00 12.67 85 SER A N 1
ATOM 642 C CA . SER A 1 85 ? 17.784 27.676 -16.198 1.00 11.47 85 SER A CA 1
ATOM 643 C C . SER A 1 85 ? 17.139 28.724 -15.308 1.00 12.57 85 SER A C 1
ATOM 644 O O . SER A 1 85 ? 17.197 28.604 -14.092 1.00 12.07 85 SER A O 1
ATOM 647 N N . PRO A 1 86 ? 16.480 29.750 -15.899 1.00 13.67 86 PRO A N 1
ATOM 648 C CA . PRO A 1 86 ? 15.799 30.729 -15.066 1.00 13.59 86 PRO A CA 1
ATOM 649 C C . PRO A 1 86 ? 14.799 30.080 -14.103 1.00 11.18 86 PRO A C 1
ATOM 650 O O . PRO A 1 86 ? 14.625 30.542 -12.971 1.00 14.12 86 PRO A O 1
ATOM 654 N N . GLY A 1 87 ? 14.112 29.026 -14.558 1.00 13.44 87 GLY A N 1
ATOM 655 C CA . GLY A 1 87 ? 13.167 28.342 -13.713 1.00 11.60 87 GLY A CA 1
ATOM 656 C C . GLY A 1 87 ? 13.780 27.640 -12.498 1.00 11.57 87 GLY A C 1
ATOM 657 O O . GLY A 1 87 ? 13.179 27.533 -11.435 1.00 10.71 87 GLY A O 1
ATOM 658 N N . VAL A 1 88 ? 14.997 27.135 -12.643 1.00 10.47 88 VAL A N 1
ATOM 659 C CA . VAL A 1 88 ? 15.749 26.578 -11.489 1.00 9.45 88 VAL A CA 1
ATOM 660 C C . VAL A 1 88 ? 16.132 27.682 -10.519 1.00 8.72 88 VAL A C 1
ATOM 661 O O . VAL A 1 88 ? 15.967 27.525 -9.316 1.00 8.99 88 VAL A O 1
ATOM 665 N N . ARG A 1 89 ? 16.619 28.816 -11.033 1.00 8.81 89 ARG A N 1
ATOM 666 C CA . ARG A 1 89 ? 16.933 29.934 -10.148 1.00 9.27 89 ARG A CA 1
ATOM 667 C C . ARG A 1 89 ? 15.704 30.406 -9.404 1.00 9.25 89 ARG A C 1
ATOM 668 O O . ARG A 1 89 ? 15.760 30.711 -8.218 1.00 11.18 89 ARG A O 1
ATOM 676 N N . ALA A 1 90 ? 14.549 30.429 -10.081 1.00 10.34 90 ALA A N 1
ATOM 677 C CA . ALA A 1 90 ? 13.307 30.774 -9.405 1.00 11.39 90 ALA A CA 1
ATOM 678 C C . ALA A 1 90 ? 12.943 29.744 -8.322 1.00 10.16 90 ALA A C 1
ATOM 679 O O . ALA A 1 90 ? 12.581 30.094 -7.198 1.00 12.47 90 ALA A O 1
ATOM 681 N N . ALA A 1 91 ? 13.066 28.467 -8.653 1.00 10.78 91 ALA A N 1
ATOM 682 C CA . ALA A 1 91 ? 12.719 27.410 -7.731 1.00 10.20 91 ALA A CA 1
ATOM 683 C C . ALA A 1 91 ? 13.587 27.406 -6.479 1.00 9.38 91 ALA A C 1
ATOM 684 O O . ALA A 1 91 ? 13.120 27.048 -5.406 1.00 10.24 91 ALA A O 1
ATOM 686 N N . LEU A 1 92 ? 14.861 27.767 -6.620 1.00 8.27 92 LEU A N 1
ATOM 687 C CA . LEU A 1 92 ? 15.778 27.780 -5.500 1.00 7.85 92 LEU A CA 1
ATOM 688 C C . LEU A 1 92 ? 15.468 28.879 -4.463 1.00 8.20 92 LEU A C 1
ATOM 689 O O . LEU A 1 92 ? 15.805 28.754 -3.293 1.00 10.16 92 LEU A O 1
ATOM 694 N N . ALA A 1 93 ? 14.854 29.966 -4.895 1.00 8.98 93 ALA A N 1
ATOM 695 C CA . ALA A 1 93 ? 14.623 31.096 -3.998 1.00 9.37 93 ALA A CA 1
ATOM 696 C C . ALA A 1 93 ? 13.873 30.705 -2.751 1.00 10.97 93 ALA A C 1
ATOM 697 O O . ALA A 1 93 ? 12.747 30.185 -2.841 1.00 12.50 93 ALA A O 1
ATOM 699 N N . GLY A 1 94 ? 14.485 30.972 -1.600 1.00 10.15 94 GLY A N 1
ATOM 700 C CA . GLY A 1 94 ? 13.940 30.598 -0.313 1.00 9.59 94 GLY A CA 1
ATOM 701 C C . GLY A 1 94 ? 14.639 29.434 0.351 1.00 9.88 94 GLY A C 1
ATOM 702 O O . GLY A 1 94 ? 14.540 29.251 1.562 1.00 14.90 94 GLY A O 1
ATOM 703 N N . HIS A 1 95 ? 15.315 28.635 -0.458 1.00 8.69 95 HIS A N 1
ATOM 704 C CA . HIS A 1 95 ? 16.100 27.504 0.043 1.00 8.01 95 HIS A CA 1
ATOM 705 C C . HIS A 1 95 ? 17.446 27.932 0.588 1.00 7.53 95 HIS A C 1
ATOM 706 O O . HIS A 1 95 ? 17.905 29.034 0.329 1.00 9.87 95 HIS A O 1
ATOM 713 N N . THR A 1 96 ? 18.038 27.028 1.355 1.00 7.62 96 THR A N 1
ATOM 714 C CA . THR A 1 96 ? 19.404 27.194 1.813 1.00 8.53 96 THR A CA 1
ATOM 715 C C . THR A 1 96 ? 20.339 26.678 0.752 1.00 8.27 96 THR A C 1
ATOM 716 O O . THR A 1 96 ? 20.313 25.491 0.437 1.00 10.39 96 THR A O 1
ATOM 720 N N . VAL A 1 97 ? 21.071 27.599 0.131 1.00 6.88 97 VAL A N 1
ATOM 721 C CA . VAL A 1 97 ? 21.896 27.278 -1.050 1.00 7.03 97 VAL A CA 1
ATOM 722 C C . VAL A 1 97 ? 23.348 27.627 -0.749 1.00 6.21 97 VAL A C 1
ATOM 723 O O . VAL A 1 97 ? 23.674 28.792 -0.550 1.00 8.18 97 VAL A O 1
ATOM 727 N N . VAL A 1 98 ? 24.150 26.586 -0.679 1.00 7.49 98 VAL A N 1
ATOM 728 C CA . VAL A 1 98 ? 25.560 26.730 -0.278 1.00 7.17 98 VAL A CA 1
ATOM 729 C C . VAL A 1 98 ? 26.415 26.655 -1.541 1.00 7.88 98 VAL A C 1
ATOM 730 O O . VAL A 1 98 ? 26.434 25.641 -2.224 1.00 8.73 98 VAL A O 1
ATOM 734 N N . TYR A 1 99 ? 27.106 27.749 -1.831 1.00 6.82 99 TYR A N 1
ATOM 735 C CA . TYR A 1 99 ? 27.996 27.820 -2.982 1.00 8.22 99 TYR A CA 1
ATOM 736 C C . TYR A 1 99 ? 29.414 27.489 -2.532 1.00 7.98 99 TYR A C 1
ATOM 737 O O . TYR A 1 99 ? 30.023 28.209 -1.741 1.00 8.48 99 TYR A O 1
ATOM 746 N N . LEU A 1 100 ? 29.878 26.351 -3.006 1.00 7.68 100 LEU A N 1
ATOM 747 C CA . LEU A 1 100 ? 31.241 25.877 -2.741 1.00 7.27 100 LEU A CA 1
ATOM 748 C C . LEU A 1 100 ? 32.130 26.551 -3.774 1.00 7.54 100 LEU A C 1
ATOM 749 O O . LEU A 1 100 ? 32.079 26.220 -4.957 1.00 8.82 100 LEU A O 1
ATOM 754 N N . GLU A 1 101 ? 32.928 27.521 -3.323 1.00 8.07 101 GLU A N 1
ATOM 755 C CA . GLU A 1 101 ? 33.755 28.325 -4.208 1.00 8.95 101 GLU A CA 1
ATOM 756 C C . GLU A 1 101 ? 35.114 27.667 -4.419 1.00 8.81 101 GLU A C 1
ATOM 757 O O . GLU A 1 101 ? 35.675 27.082 -3.517 1.00 10.99 101 GLU A O 1
ATOM 763 N N . ILE A 1 102 ? 35.631 27.781 -5.628 1.00 9.78 102 ILE A N 1
ATOM 764 C CA . ILE A 1 102 ? 36.940 27.244 -5.961 1.00 9.88 102 ILE A CA 1
ATOM 765 C C . ILE A 1 102 ? 37.534 28.110 -7.066 1.00 11.44 102 ILE A C 1
ATOM 766 O O . ILE A 1 102 ? 36.803 28.682 -7.865 1.00 14.08 102 ILE A O 1
ATOM 771 N N . SER A 1 103 ? 38.873 28.202 -7.092 1.00 11.34 103 SER A N 1
ATOM 772 C CA . SER A 1 103 ? 39.568 28.855 -8.197 1.00 12.62 103 SER A CA 1
ATOM 773 C C . SER A 1 103 ? 39.636 27.958 -9.426 1.00 10.27 103 SER A C 1
ATOM 774 O O . SER A 1 103 ? 39.480 26.753 -9.334 1.00 10.65 103 SER A O 1
ATOM 777 N N . ALA A 1 104 ? 39.917 28.551 -10.583 1.00 11.42 104 ALA A N 1
ATOM 778 C CA . ALA A 1 104 ? 40.068 27.763 -11.784 1.00 11.49 104 ALA A CA 1
ATOM 779 C C . ALA A 1 104 ? 41.209 26.736 -11.645 1.00 13.00 104 ALA A C 1
ATOM 780 O O . ALA A 1 104 ? 41.055 25.593 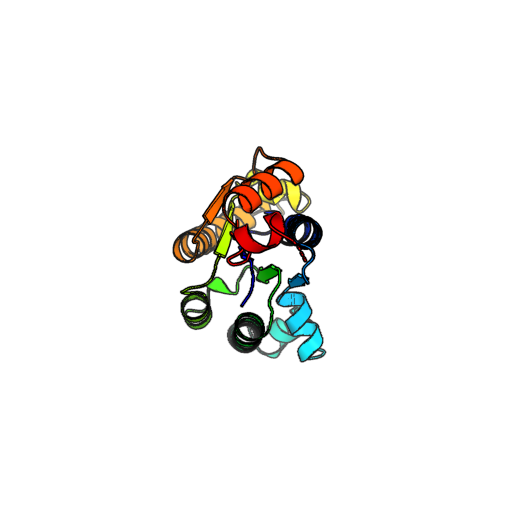-12.015 1.00 13.18 104 ALA A O 1
ATOM 782 N N . ALA A 1 105 ? 42.364 27.151 -11.136 1.00 11.91 105 ALA A N 1
ATOM 783 C CA . ALA A 1 105 ? 43.498 26.253 -11.073 1.00 12.98 105 ALA A CA 1
ATOM 784 C C . ALA A 1 105 ? 43.224 25.091 -10.121 1.00 11.24 105 ALA A C 1
ATOM 785 O O . ALA A 1 105 ? 43.576 23.947 -10.413 1.00 12.27 105 ALA A O 1
ATOM 787 N N . GLU A 1 106 ? 42.561 25.370 -8.996 1.00 11.54 106 GLU A N 1
ATOM 788 C CA . GLU A 1 106 ? 42.219 24.304 -8.065 1.00 11.84 106 GLU A CA 1
ATOM 789 C C . GLU A 1 106 ? 41.147 23.362 -8.609 1.00 10.53 106 GLU A C 1
ATOM 790 O O . GLU A 1 106 ? 41.183 22.175 -8.389 1.00 10.36 106 GLU A O 1
ATOM 801 N N . GLY A 1 107 ? 40.195 23.915 -9.339 1.00 9.42 107 GLY A N 1
ATOM 802 C CA . GLY A 1 107 ? 39.134 23.105 -9.954 1.00 10.66 107 GLY A CA 1
ATOM 803 C C . GLY A 1 107 ? 39.690 22.182 -11.025 1.00 10.16 107 GLY A C 1
ATOM 804 O O . GLY A 1 107 ? 39.336 21.009 -11.118 1.00 11.05 107 GLY A O 1
ATOM 805 N N . VAL A 1 108 ? 40.612 22.707 -11.815 1.00 9.53 108 VAL A N 1
ATOM 806 C CA . VAL A 1 108 ? 41.299 21.890 -12.803 1.00 10.60 108 VAL A CA 1
ATOM 807 C C . VAL A 1 108 ? 42.057 20.758 -12.104 1.00 9.72 108 VAL A C 1
ATOM 808 O O . VAL A 1 108 ? 41.961 19.612 -12.494 1.00 10.46 108 VAL A O 1
ATOM 812 N N . ARG A 1 109 ? 42.837 21.107 -11.083 1.00 9.80 109 ARG A N 1
ATOM 813 C CA . ARG A 1 109 ? 43.617 20.092 -10.339 1.00 10.44 109 ARG A CA 1
ATOM 814 C C . ARG A 1 109 ? 42.724 19.003 -9.755 1.00 9.72 109 ARG A C 1
ATOM 815 O O . ARG A 1 109 ? 42.983 17.816 -9.902 1.00 10.37 109 ARG A O 1
ATOM 823 N N . ARG A 1 110 ? 41.633 19.425 -9.118 1.00 10.71 110 ARG A N 1
ATOM 824 C CA . ARG A 1 110 ? 40.742 18.495 -8.439 1.00 12.07 110 ARG A CA 1
ATOM 825 C C . ARG A 1 110 ? 39.878 17.652 -9.377 1.00 13.81 110 ARG A C 1
ATOM 826 O O . ARG A 1 110 ? 39.199 16.704 -8.935 1.00 19.84 110 ARG A O 1
ATOM 841 N N . THR A 1 111 ? 39.912 17.961 -10.664 1.00 11.78 111 THR A N 1
ATOM 842 C CA . THR A 1 111 ? 39.180 17.183 -11.655 1.00 12.91 111 THR A CA 1
ATOM 843 C C . THR A 1 111 ? 40.100 16.467 -12.654 1.00 12.25 111 THR A C 1
ATOM 844 O O . THR A 1 111 ? 39.679 16.069 -13.727 1.00 16.34 111 THR A O 1
ATOM 848 N N . GLY A 1 112 ? 41.359 16.298 -12.264 1.00 13.45 112 GLY A N 1
ATOM 849 C CA . GLY A 1 112 ? 42.297 15.424 -12.978 1.00 17.59 112 GLY A CA 1
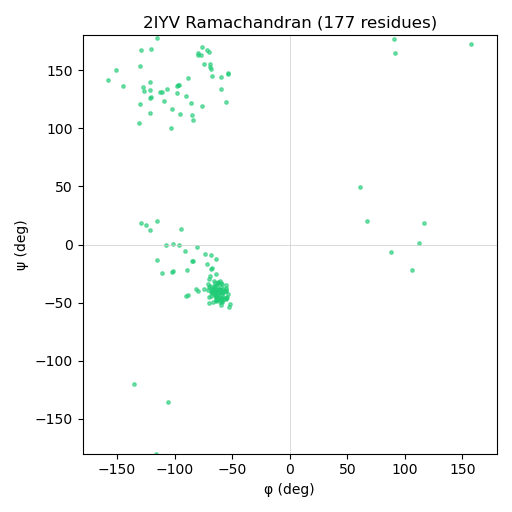ATOM 850 C C . GLY A 1 112 ? 43.436 16.124 -13.671 1.00 14.39 112 GLY A C 1
ATOM 851 O O . GLY A 1 112 ? 44.264 15.467 -14.322 1.00 17.79 112 GLY A O 1
ATOM 852 N N . GLY A 1 113 ? 43.496 17.443 -13.544 1.00 11.28 113 GLY A N 1
ATOM 853 C CA . GLY A 1 113 ? 44.564 18.211 -14.174 1.00 13.49 113 GLY A CA 1
ATOM 854 C C . GLY A 1 113 ? 44.259 18.693 -15.577 1.00 11.53 113 GLY A C 1
ATOM 855 O O . GLY A 1 113 ? 43.195 18.429 -16.145 1.00 13.23 113 GLY A O 1
ATOM 856 N N . ASN A 1 114 ? 45.208 19.438 -16.120 1.00 13.34 114 ASN A N 1
ATOM 857 C CA . ASN A 1 114 ? 45.172 19.947 -17.478 1.00 11.76 114 ASN A CA 1
ATOM 858 C C . ASN A 1 114 ? 45.510 18.844 -18.484 1.00 15.46 114 ASN A C 1
ATOM 859 O O . ASN A 1 114 ? 45.897 17.721 -18.107 1.00 19.19 114 ASN A O 1
ATOM 864 N N . THR A 1 115 ? 45.307 19.155 -19.759 1.00 16.21 115 THR A N 1
ATOM 865 C CA . THR A 1 115 ? 45.559 18.249 -20.875 1.00 17.54 115 THR A CA 1
ATOM 866 C C . THR A 1 115 ? 46.578 18.841 -21.813 1.00 17.81 115 THR A C 1
ATOM 867 O O . THR A 1 115 ? 46.920 20.038 -21.741 1.00 16.24 115 THR A O 1
ATOM 871 N N . VAL A 1 116 ? 47.043 17.992 -22.719 1.00 18.62 116 VAL A N 1
ATOM 872 C CA . VAL A 1 116 ? 47.847 18.439 -23.857 1.00 20.57 116 VAL A CA 1
ATOM 873 C C . VAL A 1 116 ? 47.075 19.534 -24.586 1.00 19.28 116 VAL A C 1
ATOM 874 O O . VAL A 1 116 ? 45.824 19.545 -24.589 1.00 20.77 116 VAL A O 1
ATOM 878 N N . ARG A 1 117 ? 47.811 20.476 -25.159 1.00 16.84 117 ARG A N 1
ATOM 879 C CA . ARG A 1 117 ? 47.242 21.495 -26.030 1.00 19.34 117 ARG A CA 1
ATOM 880 C C . ARG A 1 117 ? 47.579 21.094 -27.471 1.00 23.02 117 ARG A C 1
ATOM 881 O O . ARG A 1 117 ? 48.706 21.325 -27.924 1.00 25.40 117 ARG A O 1
ATOM 889 N N . PRO A 1 118 ? 46.612 20.493 -28.196 1.00 23.22 118 PRO A N 1
ATOM 890 C CA . PRO A 1 118 ? 46.832 19.976 -29.562 1.00 23.78 118 PRO A CA 1
ATOM 891 C C . PRO A 1 118 ? 47.368 20.999 -30.575 1.00 25.44 118 PRO A C 1
ATOM 892 O O . PRO A 1 118 ? 48.205 20.659 -31.426 1.00 25.89 118 PRO A O 1
ATOM 896 N N . LEU A 1 119 ? 46.867 22.229 -30.496 1.00 24.23 119 LEU A N 1
ATOM 897 C CA . LEU A 1 119 ? 47.318 23.345 -31.335 1.00 22.94 119 LEU A CA 1
ATOM 898 C C . LEU A 1 119 ? 47.688 24.542 -30.486 1.00 23.42 119 LEU A C 1
ATOM 899 O O . LEU A 1 119 ? 46.915 24.935 -29.605 1.00 24.12 119 LEU A O 1
ATOM 904 N N . LEU A 1 120 ? 48.820 25.173 -30.791 1.00 24.23 120 LEU A N 1
ATOM 905 C CA . LEU A 1 120 ? 49.286 26.319 -30.018 1.00 27.80 120 LEU A CA 1
ATOM 906 C C . LEU A 1 120 ? 48.238 27.426 -30.036 1.00 26.86 120 LEU A C 1
ATOM 907 O O . LEU A 1 120 ? 48.078 28.161 -29.057 1.00 26.40 120 LEU A O 1
ATOM 916 N N . ALA A 1 121 ? 47.529 27.527 -31.168 1.00 25.07 121 ALA A N 1
ATOM 917 C CA . ALA A 1 121 ? 46.488 28.524 -31.372 1.00 22.57 121 ALA A CA 1
ATOM 918 C C . ALA A 1 121 ? 45.140 28.153 -30.745 1.00 22.90 121 ALA A C 1
ATOM 919 O O . ALA A 1 121 ? 44.192 28.924 -30.845 1.00 25.45 121 ALA A O 1
ATOM 921 N N . GLY A 1 122 ? 45.043 26.977 -30.132 1.00 20.86 122 GLY A N 1
ATOM 922 C CA . GLY A 1 122 ? 43.785 26.511 -29.558 1.00 20.11 122 GLY A CA 1
ATOM 923 C C . GLY A 1 122 ? 43.809 26.359 -28.053 1.00 17.20 122 GLY A C 1
ATOM 924 O O . GLY A 1 122 ? 44.825 26.599 -27.395 1.00 21.17 122 GLY A O 1
ATOM 925 N N . PRO A 1 123 ? 42.671 25.980 -27.484 1.00 17.88 123 PRO A N 1
ATOM 926 C CA . PRO A 1 123 ? 42.589 25.810 -26.038 1.00 16.52 123 PRO A CA 1
ATOM 927 C C . PRO A 1 123 ? 43.159 24.488 -25.520 1.00 18.10 123 PRO A C 1
ATOM 928 O O . PRO A 1 123 ? 43.386 23.549 -26.288 1.00 18.95 123 PRO A O 1
ATOM 932 N N . ASP A 1 124 ? 43.380 24.450 -24.210 1.00 14.27 124 ASP A N 1
ATOM 933 C CA . ASP A 1 124 ? 43.553 23.220 -23.438 1.00 15.77 124 ASP A CA 1
ATOM 934 C C . ASP A 1 124 ? 42.386 23.111 -22.415 1.00 13.39 124 ASP A C 1
ATOM 935 O O . ASP A 1 124 ? 41.466 23.971 -22.374 1.00 13.29 124 ASP A O 1
ATOM 940 N N . ARG A 1 125 ? 42.385 22.048 -21.625 1.00 12.37 125 ARG A N 1
ATOM 941 C CA . ARG A 1 125 ? 41.310 21.820 -20.649 1.00 13.41 125 ARG A CA 1
ATOM 942 C C . ARG A 1 125 ? 41.179 22.980 -19.670 1.00 12.11 125 ARG A C 1
ATOM 943 O O . ARG A 1 125 ? 40.093 23.397 -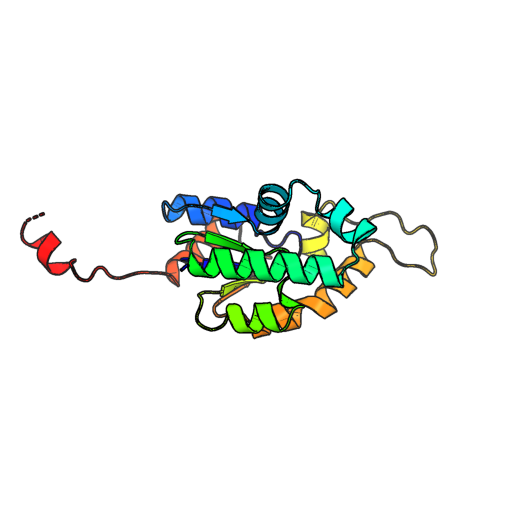19.288 1.00 12.79 125 ARG A O 1
ATOM 951 N N . ALA A 1 126 ? 42.316 23.494 -19.225 1.00 11.62 126 ALA A N 1
ATOM 952 C CA . ALA A 1 126 ? 42.356 24.566 -18.255 1.00 13.68 126 ALA A CA 1
ATOM 953 C C . ALA A 1 126 ? 41.625 25.800 -18.783 1.00 11.95 126 ALA A C 1
ATOM 954 O O . ALA A 1 126 ? 40.897 26.470 -18.040 1.00 13.68 126 ALA A O 1
ATOM 956 N N . GLU A 1 127 ? 41.786 26.093 -20.069 1.00 12.91 127 GLU A N 1
ATOM 957 C CA . GLU A 1 127 ? 41.139 27.245 -20.665 1.00 13.08 127 GLU A CA 1
ATOM 958 C C . GLU A 1 127 ? 39.623 27.015 -20.783 1.00 13.09 127 GLU A C 1
ATOM 959 O O . GLU A 1 127 ? 38.827 27.923 -20.550 1.00 13.84 127 GLU A O 1
ATOM 970 N N . LYS A 1 128 ? 39.227 25.800 -21.121 1.00 11.55 128 LYS A N 1
ATOM 971 C CA . LYS A 1 128 ? 37.811 25.449 -21.177 1.00 12.32 128 LYS A CA 1
ATOM 972 C C . LYS A 1 128 ? 37.182 25.584 -19.782 1.00 10.97 128 LYS A C 1
ATOM 973 O O . LYS A 1 128 ? 36.074 26.080 -19.625 1.00 12.08 128 LYS A O 1
ATOM 979 N N . TYR A 1 129 ? 37.921 25.187 -18.764 1.00 10.12 129 TYR A N 1
ATOM 980 C CA . TYR A 1 129 ? 37.459 25.308 -17.374 1.00 9.27 129 TYR A CA 1
ATOM 981 C C . TYR A 1 129 ? 37.288 26.776 -16.958 1.00 11.11 129 TYR A C 1
ATOM 982 O O . TYR A 1 129 ? 36.289 27.158 -16.301 1.00 11.92 129 TYR A O 1
ATOM 991 N N . ARG A 1 130 ? 38.219 27.618 -17.369 1.00 11.17 130 ARG A N 1
ATOM 992 C CA . ARG A 1 130 ? 38.159 29.036 -17.108 1.00 12.77 130 ARG A CA 1
ATOM 993 C C . ARG A 1 130 ? 36.910 29.643 -17.707 1.00 11.00 130 ARG A C 1
ATOM 994 O O . ARG A 1 130 ? 36.288 30.505 -17.083 1.00 11.74 130 ARG A O 1
ATOM 1009 N N . ALA A 1 131 ? 36.555 29.205 -18.912 1.00 10.63 131 ALA A N 1
ATOM 1010 C CA . ALA A 1 131 ? 35.333 29.665 -19.567 1.00 10.98 131 ALA A CA 1
ATOM 1011 C C . ALA A 1 131 ? 34.091 29.226 -18.803 1.00 11.17 131 ALA A C 1
ATOM 1012 O O . ALA A 1 131 ? 33.147 29.990 -18.624 1.00 12.76 131 ALA A O 1
ATOM 1014 N N . LEU A 1 132 ? 34.092 27.977 -18.365 1.00 9.25 132 LEU A N 1
ATOM 1015 C CA . LEU A 1 132 ? 32.988 27.484 -17.551 1.00 11.20 132 LEU A CA 1
ATOM 1016 C C . LEU A 1 132 ? 32.840 28.309 -16.292 1.00 10.00 132 LEU A C 1
ATOM 1017 O O . LEU A 1 132 ? 31.729 28.721 -15.931 1.00 12.02 132 LEU A O 1
ATOM 1022 N N . MET A 1 133 ? 33.950 28.528 -15.599 1.00 11.14 133 MET A N 1
ATOM 1023 C CA . MET A 1 133 ? 33.924 29.340 -14.414 1.00 10.33 133 MET A CA 1
ATOM 1024 C C . MET A 1 133 ? 33.343 30.734 -14.670 1.00 11.58 133 MET A C 1
ATOM 1025 O O . MET A 1 133 ? 32.512 31.236 -13.890 1.00 11.95 133 MET A O 1
ATOM 1030 N N . ALA A 1 134 ? 33.785 31.371 -15.747 1.00 11.96 134 ALA A N 1
ATOM 1031 C CA . ALA A 1 134 ? 33.324 32.705 -16.076 1.00 12.06 134 ALA A CA 1
ATOM 1032 C C . ALA A 1 134 ? 31.826 32.793 -16.294 1.00 12.16 134 ALA A C 1
ATOM 1033 O O . ALA A 1 134 ? 31.221 33.819 -15.959 1.00 15.19 134 ALA A O 1
ATOM 1035 N N . LYS A 1 135 ? 31.245 31.753 -16.885 1.00 12.82 135 LYS A N 1
ATOM 1036 C CA . LYS A 1 135 ? 29.808 31.723 -17.186 1.00 14.48 135 LYS A CA 1
ATOM 1037 C C . LYS A 1 135 ? 28.993 31.325 -15.960 1.00 12.92 135 LYS A C 1
ATOM 1038 O O . LYS A 1 135 ? 27.899 31.835 -15.756 1.00 14.33 135 LYS A O 1
ATOM 1049 N N . ARG A 1 136 ? 29.508 30.393 -15.168 1.00 10.87 136 ARG A N 1
ATOM 1050 C CA . ARG A 1 136 ? 28.746 29.788 -14.063 1.00 9.17 136 ARG A CA 1
ATOM 1051 C C . ARG A 1 136 ? 28.846 30.525 -12.755 1.00 9.39 136 ARG A C 1
ATOM 1052 O O . ARG A 1 136 ? 27.860 30.631 -12.025 1.00 9.82 136 ARG A O 1
ATOM 1060 N N . ALA A 1 137 ? 30.056 30.960 -12.404 1.00 9.97 137 ALA A N 1
ATOM 1061 C CA . ALA A 1 137 ? 30.260 31.551 -11.102 1.00 11.27 137 ALA A CA 1
ATOM 1062 C C . ALA A 1 137 ? 29.333 32.731 -10.781 1.00 10.07 137 ALA A C 1
ATOM 1063 O O . ALA A 1 137 ? 28.867 32.841 -9.637 1.00 10.85 137 ALA A O 1
ATOM 1065 N N . PRO A 1 138 ? 29.064 33.615 -11.753 1.00 10.17 138 PRO A N 1
ATOM 1066 C CA . PRO A 1 138 ? 28.106 34.680 -11.431 1.00 10.24 138 PRO A CA 1
ATOM 1067 C C . PRO A 1 138 ? 26.707 34.176 -11.058 1.00 10.79 138 PRO A C 1
ATOM 1068 O O . PRO A 1 138 ? 26.045 34.797 -10.224 1.00 10.95 138 PRO A O 1
ATOM 1072 N N . LEU A 1 139 ? 26.298 33.048 -11.644 1.00 8.85 139 LEU A N 1
ATOM 1073 C CA . LEU A 1 139 ? 24.989 32.474 -11.347 1.00 8.54 139 LEU A CA 1
ATOM 1074 C C . LEU A 1 139 ? 24.961 31.814 -9.979 1.00 8.56 139 LEU A C 1
ATOM 1075 O O . LEU A 1 139 ? 23.983 31.930 -9.250 1.00 10.17 139 LEU A O 1
ATOM 1080 N N . TYR A 1 140 ? 26.056 31.145 -9.606 1.00 8.46 140 TYR A N 1
ATOM 1081 C CA . TYR A 1 140 ? 26.120 30.553 -8.288 1.00 8.03 140 TYR A CA 1
ATOM 1082 C C . TYR A 1 140 ? 26.118 31.655 -7.238 1.00 9.09 140 TYR A C 1
ATOM 1083 O O . TYR A 1 140 ? 25.495 31.505 -6.181 1.00 9.27 140 TYR A O 1
ATOM 1092 N N . ARG A 1 141 ? 26.845 32.747 -7.495 1.00 8.31 141 ARG A N 1
ATOM 1093 C CA . ARG A 1 141 ? 26.825 33.862 -6.560 1.00 10.84 141 ARG A CA 1
ATOM 1094 C C . ARG A 1 141 ? 25.396 34.427 -6.399 1.00 9.97 141 ARG A C 1
ATOM 1095 O O . ARG A 1 141 ? 24.966 34.786 -5.291 1.00 11.04 141 ARG A O 1
ATOM 1110 N N . ARG A 1 142 ? 24.679 34.534 -7.506 1.00 9.87 142 ARG A N 1
ATOM 1111 C CA . ARG A 1 142 ? 23.293 35.052 -7.458 1.00 11.37 142 ARG A CA 1
ATOM 1112 C C . ARG A 1 142 ? 22.393 34.213 -6.587 1.00 8.49 142 ARG A C 1
ATOM 1113 O O . ARG A 1 142 ? 21.638 34.762 -5.805 1.00 9.84 142 ARG A O 1
ATOM 1128 N N . VAL A 1 143 ? 22.455 32.888 -6.737 1.00 7.27 143 VAL A N 1
ATOM 1129 C CA . VAL A 1 143 ? 21.504 32.008 -6.041 1.00 7.54 143 VAL A CA 1
ATOM 1130 C C . VAL A 1 143 ? 21.896 31.661 -4.608 1.00 7.08 143 VAL A C 1
ATOM 1131 O O . VAL A 1 143 ? 21.103 31.161 -3.839 1.00 8.06 143 VAL A O 1
ATOM 1135 N N . ALA A 1 144 ? 23.152 31.931 -4.234 1.00 8.05 144 ALA A N 1
ATOM 1136 C CA . ALA A 1 144 ? 23.625 31.491 -2.960 1.00 7.66 144 ALA A CA 1
ATOM 1137 C C . ALA A 1 144 ? 22.971 32.206 -1.792 1.00 7.39 144 ALA A C 1
ATOM 1138 O O . ALA A 1 144 ? 22.638 33.380 -1.873 1.00 10.30 144 ALA A O 1
ATOM 1140 N N . THR A 1 145 ? 22.893 31.488 -0.679 1.00 7.34 145 THR A N 1
ATOM 1141 C CA . THR A 1 145 ? 22.612 32.095 0.611 1.00 8.63 145 THR A CA 1
ATOM 1142 C C . THR A 1 145 ? 23.792 31.967 1.583 1.00 9.58 145 THR A C 1
ATOM 1143 O O . THR A 1 145 ? 23.810 32.645 2.617 1.00 10.61 145 THR A O 1
ATOM 1147 N N . MET A 1 146 ? 24.753 31.110 1.223 1.00 8.52 146 MET A N 1
ATOM 1148 C CA . MET A 1 146 ? 26.012 30.951 1.970 1.00 8.71 146 MET A CA 1
ATOM 1149 C C . MET A 1 146 ? 27.079 30.672 0.937 1.00 8.09 146 MET A C 1
ATOM 1150 O O . MET A 1 146 ? 26.882 29.871 0.053 1.00 9.60 146 MET A O 1
ATOM 1155 N N . ARG A 1 147 ? 28.233 31.308 1.088 1.00 10.46 147 ARG A N 1
ATOM 1156 C CA . ARG A 1 147 ? 29.370 31.046 0.208 1.00 10.75 147 ARG A CA 1
ATOM 1157 C C . ARG A 1 147 ? 30.533 30.582 1.056 1.00 10.61 147 ARG A C 1
ATOM 1158 O O . ARG A 1 147 ? 30.811 31.162 2.110 1.00 13.07 147 ARG A O 1
ATOM 1166 N N . VAL A 1 148 ? 31.174 29.507 0.619 1.00 10.68 148 VAL A N 1
ATOM 1167 C CA . VAL A 1 148 ? 32.276 28.903 1.369 1.00 11.36 148 VAL A CA 1
ATOM 1168 C C . VAL A 1 148 ? 33.459 28.683 0.437 1.00 9.90 148 VAL A C 1
ATOM 1169 O O . VAL A 1 148 ? 33.338 27.969 -0.538 1.00 10.94 148 VAL A O 1
ATOM 1176 N N . ASP A 1 149 ? 34.607 29.293 0.761 1.00 11.90 149 ASP A N 1
ATOM 1177 C CA . ASP A 1 149 ? 35.832 29.124 -0.026 1.00 12.35 149 ASP A CA 1
ATOM 1178 C C . ASP A 1 149 ? 36.425 27.762 0.304 1.00 11.43 149 ASP A C 1
ATOM 1179 O O . ASP A 1 149 ? 36.819 27.500 1.446 1.00 15.89 149 ASP A O 1
ATOM 1184 N N . THR A 1 150 ? 36.540 26.897 -0.698 1.00 11.43 150 THR A N 1
ATOM 1185 C CA . THR A 1 150 ? 37.097 25.556 -0.490 1.00 10.44 150 THR A CA 1
ATOM 1186 C C . THR A 1 150 ? 38.545 25.441 -0.942 1.00 13.17 150 THR A C 1
ATOM 1187 O O . THR A 1 150 ? 39.095 24.371 -0.871 1.00 14.08 150 THR A O 1
ATOM 1191 N N . ASN A 1 151 ? 39.142 26.516 -1.444 1.00 12.47 151 ASN A N 1
ATOM 1192 C CA . ASN A 1 151 ? 40.530 26.447 -1.923 1.00 13.66 151 ASN A CA 1
ATOM 1193 C C . ASN A 1 151 ? 41.531 26.068 -0.833 1.00 16.40 151 ASN A C 1
ATOM 1194 O O . ASN A 1 151 ? 42.489 25.333 -1.111 1.00 21.71 151 ASN A O 1
ATOM 1199 N N . ARG A 1 152 ? 41.343 26.577 0.387 1.00 14.93 152 ARG A N 1
ATOM 1200 C CA . ARG A 1 152 ? 42.307 26.333 1.493 1.00 18.54 152 ARG A CA 1
ATOM 1201 C C . ARG A 1 152 ? 41.663 25.741 2.741 1.00 17.73 152 ARG A C 1
ATOM 1202 O O . ARG A 1 152 ? 42.244 25.817 3.846 1.00 22.42 152 ARG A O 1
ATOM 1210 N N . ARG A 1 153 ? 40.463 25.200 2.594 1.00 16.96 153 ARG A N 1
ATOM 1211 C CA . ARG A 1 153 ? 39.854 24.400 3.643 1.00 17.38 153 ARG A CA 1
ATOM 1212 C C . ARG A 1 153 ? 39.763 22.975 3.172 1.00 13.60 153 ARG A C 1
ATOM 1213 O O . ARG A 1 153 ? 39.226 22.732 2.083 1.00 17.15 153 ARG A O 1
ATOM 1221 N N . ASN A 1 154 ? 40.202 22.029 3.995 1.00 15.26 154 ASN A N 1
ATOM 1222 C CA . ASN A 1 154 ? 39.932 20.611 3.712 1.00 17.14 154 ASN A CA 1
ATOM 1223 C C . ASN A 1 154 ? 38.452 20.271 3.895 1.00 15.19 154 ASN A C 1
ATOM 1224 O O . ASN A 1 154 ? 37.690 21.086 4.410 1.00 13.66 154 ASN A O 1
ATOM 1229 N N . PRO A 1 155 ? 38.026 19.108 3.398 1.00 12.55 155 PRO A N 1
ATOM 1230 C CA . PRO A 1 155 ? 36.587 18.796 3.491 1.00 12.40 155 PRO A CA 1
ATOM 1231 C C . PRO A 1 155 ? 35.997 18.898 4.889 1.00 11.32 155 PRO A C 1
ATOM 1232 O O . PRO A 1 155 ? 34.878 19.378 5.057 1.00 13.19 155 PRO A O 1
ATOM 1236 N N . GLY A 1 156 ? 36.684 18.422 5.904 1.00 12.31 156 GLY A N 1
ATOM 1237 C CA . GLY A 1 156 ? 36.192 18.534 7.265 1.00 13.77 156 GLY A CA 1
ATOM 1238 C C . GLY A 1 156 ? 35.982 19.974 7.712 1.00 12.71 156 GLY A C 1
ATOM 1239 O O . GLY A 1 156 ? 34.996 20.297 8.396 1.00 13.84 156 GLY A O 1
ATOM 1240 N N . ALA A 1 157 ? 36.917 20.854 7.351 1.00 13.87 157 ALA A N 1
ATOM 1241 C CA . ALA A 1 157 ? 36.797 22.276 7.643 1.00 11.58 157 ALA A CA 1
ATOM 1242 C C . ALA A 1 157 ? 35.646 22.925 6.890 1.00 11.01 157 ALA A C 1
ATOM 1243 O O . ALA A 1 157 ? 34.941 23.789 7.440 1.00 12.75 157 ALA A O 1
ATOM 1245 N N . VAL A 1 158 ? 35.448 22.526 5.636 1.00 9.78 158 VAL A N 1
ATOM 1246 C CA . VAL A 1 158 ? 34.297 23.008 4.877 1.00 9.28 158 VAL A CA 1
ATOM 1247 C C . VAL A 1 158 ? 32.991 22.624 5.571 1.00 10.82 158 VAL A C 1
ATOM 1248 O O . VAL A 1 158 ?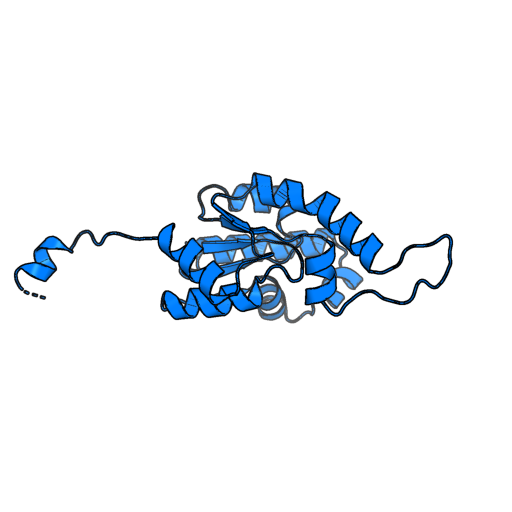 32.093 23.472 5.738 1.00 11.05 158 VAL A O 1
ATOM 1252 N N . VAL A 1 159 ? 32.892 21.363 5.967 1.00 9.90 159 VAL A N 1
ATOM 1253 C CA . VAL A 1 159 ? 31.680 20.876 6.636 1.00 11.67 159 VAL A CA 1
ATOM 1254 C C . VAL A 1 159 ? 31.468 21.589 7.959 1.00 10.68 159 VAL A C 1
ATOM 1255 O O . VAL A 1 159 ? 30.361 22.016 8.235 1.00 11.15 159 VAL A O 1
ATOM 1259 N N . ARG A 1 160 ? 32.526 21.760 8.762 1.00 11.69 160 ARG A N 1
ATOM 1260 C CA . ARG A 1 160 ? 32.359 22.503 10.022 1.00 13.36 160 ARG A CA 1
ATOM 1261 C C . ARG A 1 160 ? 31.871 23.940 9.790 1.00 10.82 160 ARG A C 1
ATOM 1262 O O . ARG A 1 160 ? 31.026 24.445 10.524 1.00 13.38 160 ARG A O 1
ATOM 1277 N N . HIS A 1 161 ? 32.390 24.585 8.754 1.00 10.94 161 HIS A N 1
ATOM 1278 C CA . HIS A 1 161 ? 32.004 25.945 8.420 1.00 11.70 161 HIS A CA 1
ATOM 1279 C C . HIS A 1 161 ? 30.520 26.021 8.052 1.00 10.84 161 HIS A C 1
ATOM 1280 O O . HIS A 1 161 ? 29.799 26.895 8.525 1.00 11.82 161 HIS A O 1
ATOM 1287 N N . ILE A 1 162 ? 30.055 25.093 7.220 1.00 9.68 162 ILE A N 1
ATOM 1288 C CA . ILE A 1 162 ? 28.632 25.037 6.834 1.00 9.07 162 ILE A CA 1
ATOM 1289 C C . ILE A 1 162 ? 27.761 24.735 8.057 1.00 10.93 162 ILE A C 1
ATOM 1290 O O . ILE A 1 162 ? 26.782 25.430 8.300 1.00 11.48 162 ILE A O 1
ATOM 1295 N N . LEU A 1 163 ? 28.151 23.728 8.843 1.00 9.56 163 LEU A N 1
ATOM 1296 C CA . LEU A 1 163 ? 27.375 23.365 10.022 1.00 9.91 163 LEU A CA 1
ATOM 1297 C C . LEU A 1 163 ? 27.166 24.515 10.986 1.00 10.16 163 LEU A C 1
ATOM 1298 O O . LEU A 1 163 ? 26.071 24.667 11.563 1.00 12.20 163 LEU A O 1
ATOM 1303 N N . SER A 1 164 ? 28.217 25.309 11.159 1.00 11.58 164 SER A N 1
ATOM 1304 C CA . SER A 1 164 ? 28.189 26.484 12.020 1.00 12.03 164 SER A CA 1
ATOM 1305 C C . SER A 1 164 ? 27.228 27.578 11.551 1.00 13.50 164 SER A C 1
ATOM 1306 O O . SER A 1 164 ? 26.967 28.522 12.298 1.00 15.20 164 SER A O 1
ATOM 1309 N N . ARG A 1 165 ? 26.730 27.459 10.321 1.00 12.59 165 ARG A N 1
ATOM 1310 C CA . ARG A 1 165 ? 25.830 28.427 9.723 1.00 11.70 165 ARG A CA 1
ATOM 1311 C C . ARG A 1 165 ? 24.480 27.822 9.303 1.00 12.95 165 ARG A C 1
ATOM 1312 O O . ARG A 1 165 ? 23.713 28.457 8.575 1.00 17.01 165 ARG A O 1
ATOM 1320 N N . LEU A 1 166 ? 24.217 26.595 9.768 1.00 13.87 166 LEU A N 1
ATOM 1321 C CA . LEU A 1 166 ? 23.005 25.828 9.415 1.00 16.70 166 LEU A CA 1
ATOM 1322 C C . LEU A 1 166 ? 22.310 25.312 10.672 1.00 15.16 166 LEU A C 1
ATOM 1323 O O . LEU A 1 166 ? 21.542 24.364 10.607 1.00 19.76 166 LEU A O 1
ATOM 1328 N N . GLN A 1 167 ? 22.614 25.896 11.826 1.00 11.55 167 GLN A N 1
ATOM 1329 C CA . GLN A 1 167 ? 22.153 25.313 13.091 1.00 13.26 167 GLN A CA 1
ATOM 1330 C C . GLN A 1 167 ? 20.646 25.439 13.238 1.00 14.61 167 GLN A C 1
ATOM 1331 O O . GLN A 1 167 ? 20.030 26.318 12.669 1.00 15.53 167 GLN A O 1
ATOM 1337 N N . VAL A 1 168 ? 20.058 24.531 13.984 1.00 16.60 168 VAL A N 1
ATOM 1338 C CA . VAL A 1 168 ? 18.620 24.535 14.168 1.00 16.27 168 VAL A CA 1
ATOM 1339 C C . VAL A 1 168 ? 18.313 24.409 15.664 1.00 18.40 168 VAL A C 1
ATOM 1340 O O . VAL A 1 168 ? 18.471 23.343 16.217 1.00 21.50 168 VAL A O 1
ATOM 1344 N N . PRO A 1 169 ? 17.908 25.505 16.322 1.00 18.47 169 PRO A N 1
ATOM 1345 C CA . PRO A 1 169 ? 17.551 25.351 17.734 1.00 21.60 169 PRO A CA 1
ATOM 1346 C C . PRO A 1 169 ? 16.296 24.503 17.858 1.00 26.26 169 PRO A C 1
ATOM 1347 O O . PRO A 1 169 ? 15.425 24.545 16.986 1.00 28.68 169 PRO A O 1
ATOM 1351 N N . SER A 1 170 ? 16.231 23.697 18.905 1.00 28.26 170 SER A N 1
ATOM 1352 C CA . SER A 1 170 ? 15.072 22.833 19.108 1.00 30.71 170 SER A CA 1
ATOM 1353 C C . SER A 1 170 ? 14.045 23.590 19.932 1.00 33.64 170 SER A C 1
ATOM 1354 O O . SER A 1 170 ? 14.357 24.073 21.004 1.00 26.44 170 SER A O 1
ATOM 1357 N N . PRO A 1 171 ? 12.794 23.662 19.457 1.00 38.50 171 PRO A N 1
ATOM 1358 C CA . PRO A 1 171 ? 11.779 24.374 20.235 1.00 35.21 171 PRO A CA 1
ATOM 1359 C C . PRO A 1 171 ? 11.469 23.619 21.540 1.00 30.92 171 PRO A C 1
ATOM 1360 O O . PRO A 1 171 ? 10.973 24.218 22.496 1.00 33.16 171 PRO A O 1
ATOM 1364 N N . SER A 1 172 ? 11.795 22.327 21.576 1.00 25.16 172 SER A N 1
ATOM 1365 C CA . SER A 1 172 ? 11.570 21.511 22.770 1.00 31.01 172 SER A CA 1
ATOM 1366 C C . SER A 1 172 ? 12.808 21.415 23.699 1.00 26.37 172 SER A C 1
ATOM 1367 O O . SER A 1 172 ? 12.845 20.585 24.609 1.00 25.19 172 SER A O 1
ATOM 1370 N N . GLU A 1 173 ? 13.808 22.272 23.469 1.00 24.11 173 GLU A N 1
ATOM 1371 C CA . GLU A 1 173 ? 15.054 22.269 24.254 1.00 22.34 173 GLU A CA 1
ATOM 1372 C C . GLU A 1 173 ? 14.825 22.337 25.761 1.00 16.96 173 GLU A C 1
ATOM 1373 O O . GLU A 1 173 ? 15.382 21.550 26.524 1.00 21.25 173 GLU A O 1
ATOM 1379 N N . ALA A 1 174 ? 14.077 23.341 26.180 1.00 18.97 174 ALA A N 1
ATOM 1380 C CA . ALA A 1 174 ? 13.819 23.563 27.608 1.00 18.21 174 ALA A CA 1
ATOM 1381 C C . ALA A 1 174 ? 13.147 22.343 28.245 1.00 17.99 174 ALA A C 1
ATOM 1382 O O . ALA A 1 174 ? 13.572 21.875 29.295 1.00 17.92 174 ALA A O 1
ATOM 1384 N N . ALA A 1 175 ? 12.093 21.831 27.623 1.00 19.02 175 ALA A N 1
ATOM 1385 C CA . ALA A 1 175 ? 11.408 20.691 28.182 1.00 19.44 175 ALA A CA 1
ATOM 1386 C C . ALA A 1 175 ? 12.316 19.442 28.264 1.00 17.66 175 ALA A C 1
ATOM 1387 O O . ALA A 1 175 ? 12.218 18.661 29.205 1.00 20.13 175 ALA A O 1
ATOM 1389 N N . THR A 1 176 ? 13.234 19.274 27.315 1.00 20.64 176 THR A N 1
ATOM 1390 C CA . THR A 1 176 ? 14.152 18.139 27.344 1.00 21.60 176 THR A CA 1
ATOM 1391 C C . THR A 1 176 ? 15.065 18.182 28.588 1.00 20.94 176 THR A C 1
ATOM 1392 O O . THR A 1 176 ? 15.290 17.174 29.250 1.00 22.69 176 THR A O 1
ATOM 1396 N N . LEU A 1 177 ? 15.528 19.363 28.945 1.00 20.45 177 LEU A N 1
ATOM 1397 C CA . LEU A 1 177 ? 16.285 19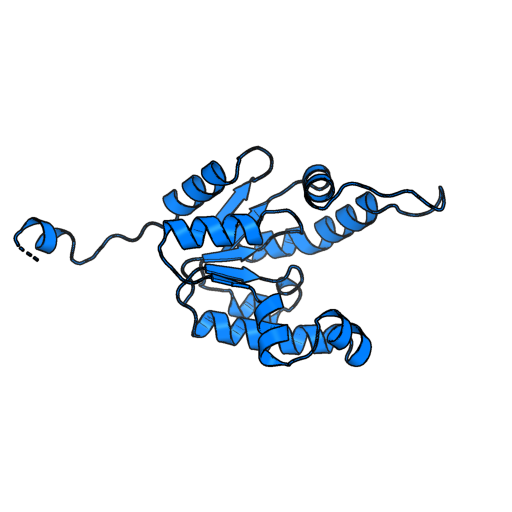.514 30.202 1.00 20.68 177 LEU A CA 1
ATOM 1398 C C . LEU A 1 177 ? 15.499 19.214 31.483 1.00 19.23 177 LEU A C 1
ATOM 1399 O O . LEU A 1 177 ? 16.078 18.861 32.512 1.00 20.84 177 LEU A O 1
ATOM 1404 N N . GLU A 1 178 ? 14.176 19.372 31.422 1.00 17.48 178 GLU A N 1
ATOM 1405 C CA . GLU A 1 178 ? 13.311 19.241 32.598 1.00 21.95 178 GLU A CA 1
ATOM 1406 C C . GLU A 1 178 ? 12.735 17.862 32.874 1.00 29.16 178 GLU A C 1
ATOM 1407 O O . GLU A 1 178 ? 12.039 17.677 33.868 1.00 30.69 178 GLU A O 1
ATOM 1413 N N . HIS A 1 179 ? 12.955 16.906 31.986 1.00 32.62 179 HIS A N 1
ATOM 1414 C CA . HIS A 1 179 ? 12.348 15.599 32.173 1.00 35.92 179 HIS A CA 1
ATOM 1415 C C . HIS A 1 179 ? 13.377 14.522 31.903 1.00 41.55 179 HIS A C 1
ATOM 1416 O O . HIS A 1 179 ? 14.371 14.438 32.628 1.00 44.58 179 HIS A O 1
ATOM 1423 N N . HIS A 1 180 ? 12.020 12.428 29.017 1.00 53.22 183 HIS A N 1
ATOM 1424 C CA . HIS A 1 180 ? 11.906 13.068 27.710 1.00 51.35 183 HIS A CA 1
ATOM 1425 C C . HIS A 1 180 ? 13.090 12.716 26.810 1.00 54.29 183 HIS A C 1
ATOM 1426 O O . HIS A 1 180 ? 13.251 11.565 26.402 1.00 56.19 183 HIS A O 1
#

Nearest PDB structures (foldseek):
  2iyv-assembly1_A  TM=1.006E+00  e=8.025E-36  Mycobacterium tuberculosis H37Rv
  2iyz-assembly1_A  TM=9.098E-01  e=6.179E-29  Mycobacterium tuberculosis H37Rv
  1u8a-assembly1_A  TM=9.326E-01  e=1.307E-27  Mycobacterium tuberculosis
  2iyr-assembly1_A  TM=9.361E-01  e=6.574E-27  Mycobacterium tuberculosis H37Rv
  2dft-assembly1_B  TM=9.018E-01  e=3.728E-26  Mycobacterium tuberculosis

Organism: Mycobacterium tuberculosis (strain ATCC 25618 / H37Rv) (NCBI:txid83332)

InterPro domains:
  IPR000623 Shikimate kinase/Threonine synthase-like 1 [MF_00109] (2-167)
  IPR000623 Shikimate kinase/Threonine synthase-like 1 [cd00464] (6-155)
  IPR023000 Shikimate kinase, conserved site [PS01128] (58-83)
  IPR027417 P-loop containing nucleoside triphosphate hydrolase [G3DSA:3.40.50.300] (2-176)
  IPR027417 P-loop containing nucleoside triphosphate hydrolase [SSF52540] (2-165)
  IPR031322 Shikimate kinase/gluconokinase [PF01202] (11-166)